Protein AF-A0A7G6X1S3-F1 (afdb_monomer_lite)

Secondary structure (DSSP, 8-state):
-----HHHHHHHHHHHHHHHHHHHHHHHHT---HHHHHHHHHHHHHHHHHHHHHHHHHHHHHHHHSSPPPHHIIIIIITT-HHHHHHHHHHHHHHTGGGSSSHHHHHHHHHHHHH-HHHHHHHHHHHHHHHTGGGHHHHHHTT---SSPPHHHHHHHHHHHHHHH-HHHHHHHTS-HHHHHHHHHHHHHHHHHHHHHHHHHHHHHHHHTTT-HHHHHHGGGG-PPPP-

pLDDT: mean 91.83, std 8.75, range [39.66, 98.5]

Organism: NCBI:txid1544730

Radius of gyration: 18.67 Å; chains: 1; bounding box: 53×31×64 Å

Structure (mmCIF, N/CA/C/O backbone):
data_AF-A0A7G6X1S3-F1
#
_entry.id   AF-A0A7G6X1S3-F1
#
loop_
_atom_site.group_PDB
_atom_site.id
_atom_site.type_symbol
_atom_site.label_atom_id
_atom_site.label_alt_id
_atom_site.label_comp_id
_atom_site.label_asym_id
_atom_site.label_entity_id
_atom_site.label_seq_id
_atom_site.pdbx_PDB_ins_code
_atom_site.Cartn_x
_atom_site.Cartn_y
_atom_site.Cartn_z
_atom_site.occupancy
_atom_site.B_iso_or_equiv
_atom_site.auth_seq_id
_atom_site.auth_comp_id
_atom_site.auth_asym_id
_atom_site.auth_atom_id
_atom_site.pdbx_PDB_model_num
ATOM 1 N N . MET A 1 1 ? -6.122 14.368 -33.601 1.00 44.94 1 MET A N 1
ATOM 2 C CA . MET A 1 1 ? -6.034 14.418 -32.125 1.00 44.94 1 MET A CA 1
ATOM 3 C C . MET A 1 1 ? -4.569 14.263 -31.759 1.00 44.94 1 MET A C 1
ATOM 5 O O . MET A 1 1 ? -3.968 13.292 -32.195 1.00 44.94 1 MET A O 1
ATOM 9 N N . ASN A 1 2 ? -3.973 15.237 -31.068 1.00 48.16 2 ASN A N 1
ATOM 10 C CA . ASN A 1 2 ? -2.594 15.116 -30.585 1.00 48.16 2 ASN A CA 1
ATOM 11 C C . ASN A 1 2 ? -2.541 13.973 -29.568 1.00 48.16 2 ASN A C 1
ATOM 13 O O . ASN A 1 2 ? -3.099 14.100 -28.480 1.00 48.16 2 ASN A O 1
ATOM 17 N N . ASN A 1 3 ? -1.907 12.856 -29.928 1.00 67.94 3 ASN A N 1
ATOM 18 C CA . ASN A 1 3 ? -1.650 11.775 -28.985 1.00 67.94 3 ASN A CA 1
ATOM 19 C C . ASN A 1 3 ? -0.638 12.291 -27.966 1.00 67.94 3 ASN A C 1
ATOM 21 O O . ASN A 1 3 ? 0.538 12.467 -28.286 1.00 67.94 3 ASN A O 1
ATOM 25 N N . ALA A 1 4 ? -1.111 12.587 -26.756 1.00 72.75 4 ALA A N 1
ATOM 26 C CA . ALA A 1 4 ? -0.237 12.958 -25.658 1.00 72.75 4 ALA A CA 1
ATOM 27 C C . ALA A 1 4 ? 0.833 11.862 -25.468 1.00 72.75 4 ALA A C 1
ATOM 29 O O . ALA A 1 4 ? 0.532 10.671 -25.613 1.00 72.75 4 ALA A O 1
ATOM 30 N N . PRO A 1 5 ? 2.090 12.229 -25.182 1.00 83.12 5 PRO A N 1
ATOM 31 C CA . PRO A 1 5 ? 3.155 11.248 -25.039 1.00 83.12 5 PRO A CA 1
ATOM 32 C C . PRO A 1 5 ? 2.898 10.354 -23.818 1.00 83.12 5 PRO A C 1
ATOM 34 O O . PRO A 1 5 ? 2.368 10.819 -22.808 1.00 83.12 5 PRO A O 1
ATOM 37 N N . LYS A 1 6 ? 3.298 9.075 -23.881 1.00 82.81 6 LYS A N 1
ATOM 38 C CA . LYS A 1 6 ? 3.045 8.078 -22.816 1.00 82.81 6 LYS A CA 1
ATOM 39 C C . LYS A 1 6 ? 3.479 8.549 -21.420 1.00 82.81 6 LYS A C 1
ATOM 41 O O . LYS A 1 6 ? 2.759 8.309 -20.455 1.00 82.81 6 LYS A O 1
ATOM 46 N N . TRP A 1 7 ? 4.590 9.284 -21.329 1.00 85.38 7 TRP A N 1
ATOM 47 C CA . TRP A 1 7 ? 5.089 9.829 -20.063 1.00 85.38 7 TRP A CA 1
ATOM 48 C C . TRP A 1 7 ? 4.086 10.764 -19.374 1.00 85.38 7 TRP A C 1
ATOM 50 O O . TRP A 1 7 ? 4.023 10.794 -18.151 1.00 85.38 7 TRP A O 1
ATOM 60 N N . SER A 1 8 ? 3.242 11.475 -20.131 1.00 87.81 8 SER A N 1
ATOM 61 C CA . SER A 1 8 ? 2.239 12.378 -19.552 1.00 87.81 8 SER A CA 1
ATOM 62 C C . SER A 1 8 ? 1.129 11.626 -18.811 1.00 87.81 8 SER A C 1
ATOM 64 O O . SER A 1 8 ? 0.617 12.118 -17.808 1.00 87.81 8 SER A O 1
ATOM 66 N N . PHE A 1 9 ? 0.788 10.414 -19.260 1.00 92.19 9 PHE A N 1
ATOM 67 C CA . PHE A 1 9 ? -0.141 9.535 -18.550 1.00 92.19 9 PHE A CA 1
ATOM 68 C C . PHE A 1 9 ? 0.516 8.926 -17.312 1.00 92.19 9 PHE A C 1
ATOM 70 O O . PHE A 1 9 ? -0.110 8.885 -16.261 1.00 92.19 9 PHE A O 1
ATOM 77 N N . GLN A 1 10 ? 1.786 8.521 -17.415 1.00 92.75 10 GLN A N 1
ATOM 78 C CA . GLN A 1 10 ? 2.550 7.985 -16.283 1.00 92.75 10 GLN A CA 1
ATOM 79 C C . GLN A 1 10 ? 2.650 9.004 -15.144 1.00 92.75 10 GLN A C 1
ATOM 81 O O . GLN A 1 10 ? 2.300 8.675 -14.019 1.00 92.75 10 GLN A O 1
ATOM 86 N N . VAL A 1 11 ? 3.028 10.252 -15.439 1.00 92.81 11 VAL A N 1
ATOM 87 C CA . VAL A 1 11 ? 3.100 11.325 -14.431 1.00 92.81 11 VAL A CA 1
ATOM 88 C C . VAL A 1 11 ? 1.742 11.548 -13.765 1.00 92.81 11 VAL A C 1
ATOM 90 O O . VAL A 1 11 ? 1.664 11.555 -12.543 1.00 92.81 11 VAL A O 1
ATOM 93 N N . ARG A 1 12 ? 0.652 11.643 -14.540 1.00 94.62 12 ARG A N 1
ATOM 94 C CA . ARG A 1 12 ? -0.702 11.810 -13.976 1.00 94.62 12 ARG A CA 1
ATOM 95 C C . ARG A 1 12 ? -1.102 10.663 -13.053 1.00 94.62 12 ARG A C 1
ATOM 97 O O . ARG A 1 12 ? -1.697 10.906 -12.008 1.00 94.62 12 ARG A O 1
ATOM 104 N N . GLU A 1 13 ? -0.785 9.431 -13.435 1.00 96.19 13 GLU A N 1
ATOM 105 C CA . GLU A 1 13 ? -1.069 8.253 -12.618 1.00 96.19 13 GLU A CA 1
ATOM 106 C C . GLU A 1 13 ? -0.220 8.221 -11.343 1.00 96.19 13 GLU A C 1
ATOM 108 O O . GLU A 1 13 ? -0.747 7.878 -10.286 1.00 96.19 13 GLU A O 1
ATOM 113 N N . ILE A 1 14 ? 1.048 8.644 -11.406 1.00 96.56 14 ILE A N 1
ATOM 114 C CA . ILE A 1 14 ? 1.906 8.789 -10.222 1.00 96.56 14 ILE A CA 1
ATOM 115 C C . ILE A 1 14 ? 1.331 9.849 -9.279 1.00 96.56 14 ILE A C 1
ATOM 117 O O . ILE A 1 14 ? 1.112 9.564 -8.102 1.00 96.56 14 ILE A O 1
ATOM 121 N N . SER A 1 15 ? 1.012 11.044 -9.786 1.00 95.06 15 SER A N 1
ATOM 122 C CA . SER A 1 15 ? 0.430 12.114 -8.970 1.00 95.06 15 SER A CA 1
ATOM 123 C C . SER A 1 15 ? -0.904 11.689 -8.347 1.00 95.06 15 SER A C 1
ATOM 125 O O . SER A 1 15 ? -1.162 11.992 -7.184 1.00 95.06 15 SER A O 1
ATOM 127 N N . ALA A 1 16 ? -1.741 10.949 -9.083 1.00 96.62 16 ALA A N 1
ATOM 128 C CA . ALA A 1 16 ? -2.990 10.405 -8.557 1.00 96.62 16 ALA A CA 1
ATOM 129 C C . ALA A 1 16 ? -2.742 9.370 -7.450 1.00 96.62 16 ALA A C 1
ATOM 131 O O . ALA A 1 16 ? -3.373 9.451 -6.397 1.00 96.62 16 ALA A O 1
ATOM 132 N N . ALA A 1 17 ? -1.813 8.428 -7.657 1.00 97.50 17 ALA A N 1
ATOM 133 C CA . ALA A 1 17 ? -1.437 7.443 -6.645 1.00 97.50 17 ALA A CA 1
ATOM 134 C C . ALA A 1 17 ? -0.965 8.132 -5.360 1.00 97.50 17 ALA A C 1
ATOM 136 O O . ALA A 1 17 ? -1.447 7.816 -4.272 1.00 97.50 17 ALA A O 1
ATOM 137 N N . MET A 1 18 ? -0.088 9.129 -5.489 1.00 95.94 18 MET A N 1
ATOM 138 C CA . MET A 1 18 ? 0.443 9.833 -4.330 1.00 95.94 18 MET A CA 1
ATOM 139 C C . MET A 1 18 ? -0.578 10.718 -3.637 1.00 95.94 18 MET A C 1
ATOM 141 O O . MET A 1 18 ? -0.624 10.738 -2.411 1.00 95.94 18 MET A O 1
ATOM 145 N N . SER A 1 19 ? -1.436 11.408 -4.388 1.00 95.81 19 SER A N 1
ATOM 146 C CA . SER A 1 19 ? -2.525 12.194 -3.808 1.00 95.81 19 SER A CA 1
ATOM 147 C C . SER A 1 19 ? -3.455 11.317 -2.965 1.00 95.81 19 SER A C 1
ATOM 149 O O . SER A 1 19 ? -3.776 11.684 -1.836 1.00 95.81 19 SER A O 1
ATOM 151 N N . LEU A 1 20 ? -3.814 10.132 -3.466 1.00 97.38 20 LEU A N 1
ATOM 152 C CA . LEU A 1 20 ? -4.650 9.169 -2.750 1.00 97.38 20 LEU A CA 1
ATOM 153 C C . LEU A 1 20 ? -3.963 8.615 -1.496 1.00 97.38 20 LEU A C 1
ATOM 155 O O . LEU A 1 20 ? -4.577 8.572 -0.434 1.00 97.38 20 LEU A O 1
ATOM 159 N N . LEU A 1 21 ? -2.685 8.236 -1.591 1.00 96.06 21 LEU A N 1
ATOM 160 C CA . LEU A 1 21 ? -1.916 7.725 -0.450 1.00 96.06 21 LEU A CA 1
ATOM 161 C C . LEU A 1 21 ? -1.654 8.798 0.616 1.00 96.06 21 LEU A C 1
ATOM 163 O O . LEU A 1 21 ? -1.634 8.491 1.805 1.00 96.06 21 LEU A O 1
ATOM 167 N N . ASN A 1 22 ? -1.462 10.054 0.214 1.00 94.12 22 ASN A N 1
ATOM 168 C CA . ASN A 1 22 ? -1.334 11.168 1.151 1.00 94.12 22 ASN A CA 1
ATOM 169 C C . ASN A 1 22 ? -2.669 11.455 1.840 1.00 94.12 22 ASN A C 1
ATOM 171 O O . ASN A 1 22 ? -2.692 11.684 3.043 1.00 94.12 22 ASN A O 1
ATOM 175 N N . HIS A 1 23 ? -3.783 11.370 1.110 1.00 94.19 23 HIS A N 1
ATOM 176 C CA . HIS A 1 23 ? -5.102 11.502 1.718 1.00 94.19 23 HIS A CA 1
ATOM 177 C C . HIS A 1 23 ? -5.410 10.345 2.677 1.00 94.19 23 HIS A C 1
ATOM 179 O O . HIS A 1 23 ? -5.964 10.582 3.744 1.00 94.19 23 HIS A O 1
ATOM 185 N N . ALA A 1 24 ? -4.993 9.116 2.352 1.00 94.25 24 ALA A N 1
ATOM 186 C CA . ALA A 1 24 ? -5.082 7.982 3.273 1.00 94.25 24 ALA A CA 1
ATOM 187 C C . ALA A 1 24 ? -4.337 8.262 4.589 1.00 94.25 24 ALA A C 1
ATOM 189 O O . ALA A 1 24 ? -4.870 7.995 5.660 1.00 94.25 24 ALA A O 1
ATOM 190 N N . ASP A 1 25 ? -3.136 8.849 4.516 1.00 92.19 25 ASP A N 1
ATOM 191 C CA . ASP A 1 25 ? -2.349 9.242 5.693 1.00 92.19 25 ASP A CA 1
ATOM 192 C C . ASP A 1 25 ? -3.054 10.321 6.535 1.00 92.19 25 ASP A C 1
ATOM 194 O O . ASP A 1 25 ? -3.031 10.239 7.761 1.00 92.19 25 ASP A O 1
ATOM 198 N N . THR A 1 26 ? -3.727 11.287 5.896 1.00 90.88 26 THR A N 1
ATOM 199 C CA . THR A 1 26 ? -4.567 12.282 6.586 1.00 90.88 26 THR A CA 1
ATOM 200 C C . THR A 1 26 ? -5.759 11.627 7.280 1.00 90.88 26 THR A C 1
ATOM 202 O O . THR A 1 26 ? -5.940 11.822 8.475 1.00 90.88 26 THR A O 1
ATOM 205 N N . VAL A 1 27 ? -6.531 10.796 6.569 1.00 91.56 27 VAL A N 1
ATOM 206 C CA . VAL A 1 27 ? -7.699 10.106 7.145 1.00 91.56 27 VAL A CA 1
ATOM 207 C C . VAL A 1 27 ? -7.291 9.194 8.302 1.00 91.56 27 VAL A C 1
ATOM 209 O O . VAL A 1 27 ? -8.022 9.096 9.281 1.00 91.56 27 VAL A O 1
ATOM 212 N N . LEU A 1 28 ? -6.128 8.542 8.207 1.00 88.75 28 LEU A N 1
ATOM 213 C CA . LEU A 1 28 ? -5.594 7.702 9.276 1.00 88.75 28 LEU A CA 1
ATOM 214 C C . LEU A 1 28 ? -5.092 8.525 10.476 1.00 88.75 28 LEU A C 1
ATOM 216 O O . LEU A 1 28 ? -5.197 8.069 11.609 1.00 88.75 28 LEU A O 1
ATOM 220 N N . GLY A 1 29 ? -4.569 9.733 10.243 1.00 85.06 29 GLY A N 1
ATOM 221 C CA . GLY A 1 29 ? -4.188 10.672 11.304 1.00 85.06 29 GLY A CA 1
ATOM 222 C C . GLY A 1 29 ? -5.386 11.251 12.061 1.00 85.06 29 GLY A C 1
ATOM 223 O O . GLY A 1 29 ? -5.308 11.420 13.273 1.00 85.06 29 GLY A O 1
ATOM 224 N N . ASP A 1 30 ? -6.499 11.476 11.361 1.00 83.75 30 ASP A N 1
ATOM 225 C CA . ASP A 1 30 ? -7.758 11.987 11.922 1.00 83.75 30 ASP A CA 1
ATOM 226 C C . ASP A 1 30 ? -8.748 10.850 12.262 1.00 83.75 30 ASP A C 1
ATOM 228 O O . ASP A 1 30 ? -9.962 11.057 12.375 1.00 83.75 30 ASP A O 1
ATOM 232 N N . PHE A 1 31 ? -8.259 9.609 12.366 1.00 79.25 31 PHE A N 1
ATOM 233 C CA . PHE A 1 31 ? -9.111 8.430 12.480 1.00 79.25 31 PHE A CA 1
ATOM 234 C C . PHE A 1 31 ? -9.740 8.337 13.873 1.00 79.25 31 PHE A C 1
ATOM 236 O O . PHE A 1 31 ? -9.144 7.850 14.827 1.00 79.25 31 PHE A O 1
ATOM 243 N N . GLU A 1 32 ? -10.975 8.817 13.996 1.00 71.94 32 GLU A N 1
ATOM 244 C CA . GLU A 1 32 ? -11.668 8.863 15.286 1.00 71.94 32 GLU A CA 1
ATOM 245 C C . GLU A 1 32 ? -12.507 7.600 15.545 1.00 71.94 32 GLU A C 1
ATOM 247 O O . GLU A 1 32 ? -12.432 6.988 16.613 1.00 71.94 32 GLU A O 1
ATOM 252 N N . PHE A 1 33 ? -13.297 7.179 14.552 1.00 73.94 33 PHE A N 1
ATOM 253 C CA . PHE A 1 33 ? -14.194 6.029 14.654 1.00 73.94 33 PHE A CA 1
ATOM 254 C C . PHE A 1 33 ? -14.236 5.246 13.343 1.00 73.94 33 PHE A C 1
ATOM 256 O O . PHE A 1 33 ? -14.589 5.795 12.296 1.00 73.94 33 PHE A O 1
ATOM 263 N N . ALA A 1 34 ? -13.981 3.936 13.413 1.00 75.44 34 ALA A N 1
ATOM 264 C CA . ALA A 1 34 ? -14.002 3.054 12.244 1.00 75.44 34 ALA A CA 1
ATOM 265 C C . ALA A 1 34 ? -15.329 3.126 11.470 1.00 75.44 34 ALA A C 1
ATOM 267 O O . ALA A 1 34 ? -15.320 3.211 10.246 1.00 75.44 34 ALA A O 1
ATOM 268 N N . ALA A 1 35 ? -16.459 3.216 12.179 1.00 74.56 35 ALA A N 1
ATOM 269 C CA . ALA A 1 35 ? -17.789 3.327 11.578 1.00 74.56 35 ALA A CA 1
ATOM 270 C C . ALA A 1 35 ? -17.963 4.533 10.631 1.00 74.56 35 ALA A C 1
ATOM 272 O O . ALA A 1 35 ? -18.856 4.519 9.789 1.00 74.56 35 ALA A O 1
ATOM 273 N N . ARG A 1 36 ? -17.144 5.584 10.770 1.00 79.12 36 ARG A N 1
ATOM 274 C CA . ARG A 1 36 ? -17.198 6.787 9.922 1.00 79.12 36 ARG A CA 1
ATOM 275 C C . ARG A 1 36 ? -16.016 6.882 8.965 1.00 79.12 36 ARG A C 1
ATOM 277 O O . ARG A 1 36 ? -16.189 7.315 7.830 1.00 79.12 36 ARG A O 1
ATOM 284 N N . SER A 1 37 ? -14.830 6.492 9.424 1.00 85.94 37 SER A N 1
ATOM 285 C CA . SER A 1 37 ? -13.577 6.792 8.728 1.00 85.94 37 SER A CA 1
ATOM 286 C C . SER A 1 37 ? -13.003 5.610 7.949 1.00 85.94 37 SER A C 1
ATOM 288 O O . SER A 1 37 ? -12.157 5.825 7.081 1.00 85.94 37 SER A O 1
ATOM 290 N N . LEU A 1 38 ? -13.460 4.374 8.199 1.00 90.69 38 LEU A N 1
ATOM 291 C CA . LEU A 1 38 ? -12.880 3.193 7.556 1.00 90.69 38 LEU A CA 1
ATOM 292 C C . LEU A 1 38 ? -13.195 3.123 6.058 1.00 90.69 38 LEU A C 1
ATOM 294 O O . LEU A 1 38 ? -12.288 2.905 5.263 1.00 90.69 38 LEU A O 1
ATOM 298 N N . GLU A 1 39 ? -14.443 3.360 5.653 1.00 91.75 39 GLU A N 1
ATOM 299 C CA . GLU A 1 39 ? -14.836 3.291 4.238 1.00 91.75 39 GLU A CA 1
ATOM 300 C C . GLU A 1 39 ? -14.080 4.324 3.369 1.00 91.75 39 GLU A C 1
ATOM 302 O O . GLU A 1 39 ? -13.478 3.937 2.356 1.00 91.75 39 GLU A O 1
ATOM 307 N N . PRO A 1 40 ? -13.997 5.621 3.753 1.00 92.56 40 PRO A N 1
ATOM 308 C CA . PRO A 1 40 ? -13.158 6.579 3.037 1.00 92.56 40 PRO A CA 1
ATOM 309 C C . PRO A 1 40 ? -11.681 6.177 3.020 1.00 92.56 40 PRO A C 1
ATOM 311 O O . PRO A 1 40 ? -11.065 6.230 1.954 1.00 92.56 40 PRO A O 1
ATOM 314 N N . LEU A 1 41 ? -11.129 5.732 4.160 1.00 94.62 41 LEU A N 1
ATOM 315 C CA . LEU A 1 41 ? -9.734 5.298 4.271 1.00 94.62 41 LEU A CA 1
ATOM 316 C C . LEU A 1 41 ? -9.422 4.167 3.287 1.00 94.62 41 LEU A C 1
ATOM 318 O O . LEU A 1 41 ? -8.506 4.293 2.474 1.00 94.62 41 LEU A O 1
ATOM 322 N N . LEU A 1 42 ? -10.193 3.078 3.332 1.00 95.31 42 LEU A N 1
ATOM 323 C CA . LEU A 1 42 ? -9.983 1.911 2.476 1.00 95.31 42 LEU A CA 1
ATOM 324 C C . LEU A 1 42 ? -10.182 2.256 0.998 1.00 95.31 42 LEU A C 1
ATOM 326 O O . LEU A 1 42 ? -9.453 1.742 0.147 1.00 95.31 42 LEU A O 1
ATOM 330 N N . THR A 1 43 ? -11.094 3.179 0.681 1.00 95.50 43 THR A N 1
ATOM 331 C CA . THR A 1 43 ? -11.280 3.685 -0.686 1.00 95.50 43 THR A CA 1
ATOM 332 C C . THR A 1 43 ? -10.017 4.322 -1.230 1.00 95.50 43 THR A C 1
ATOM 334 O O . THR A 1 43 ? -9.500 3.883 -2.260 1.00 95.50 43 THR A O 1
ATOM 337 N N . VAL A 1 44 ? -9.508 5.353 -0.558 1.00 96.56 44 VAL A N 1
ATOM 338 C CA . VAL A 1 44 ? -8.359 6.090 -1.086 1.00 96.56 44 VAL A CA 1
ATOM 339 C C . VAL A 1 44 ? -7.082 5.263 -1.002 1.00 96.56 44 VAL A C 1
ATOM 341 O O . VAL A 1 44 ? -6.290 5.264 -1.944 1.00 96.56 44 VAL A O 1
ATOM 344 N N . TRP A 1 45 ? -6.912 4.478 0.063 1.00 97.12 45 TRP A N 1
ATOM 345 C CA . TRP A 1 45 ? -5.717 3.667 0.244 1.00 97.12 45 TRP A CA 1
ATOM 346 C C . TRP A 1 45 ? -5.649 2.523 -0.768 1.00 97.12 45 TRP A C 1
ATOM 348 O O . TRP A 1 45 ? -4.618 2.361 -1.418 1.00 97.12 45 TRP A O 1
ATOM 358 N N . SER A 1 46 ? -6.738 1.776 -0.984 1.00 97.44 46 SER A N 1
ATOM 359 C CA . SER A 1 46 ? -6.724 0.656 -1.937 1.00 97.44 46 SER A CA 1
ATOM 360 C C . SER A 1 46 ? -6.422 1.126 -3.361 1.00 97.44 46 SER A C 1
ATOM 362 O O . SER A 1 46 ? -5.561 0.555 -4.027 1.00 97.44 46 SER A O 1
ATOM 364 N N . ILE A 1 47 ? -7.051 2.217 -3.812 1.00 97.12 47 ILE A N 1
ATOM 365 C CA . ILE A 1 47 ? -6.830 2.763 -5.159 1.00 97.12 47 ILE A CA 1
ATOM 366 C C . ILE A 1 47 ? -5.411 3.333 -5.287 1.00 97.12 47 ILE A C 1
ATOM 368 O O . ILE A 1 47 ? -4.746 3.103 -6.299 1.00 97.12 47 ILE A O 1
ATOM 372 N N . GLY A 1 48 ? -4.934 4.066 -4.276 1.00 97.81 48 GLY A N 1
ATOM 373 C CA . GLY A 1 48 ? -3.582 4.624 -4.264 1.00 97.81 48 GLY A CA 1
ATOM 374 C C . GLY A 1 48 ? -2.506 3.537 -4.298 1.00 97.81 48 GLY A C 1
ATOM 375 O O . GLY A 1 48 ? -1.579 3.610 -5.106 1.00 97.81 48 GLY A O 1
ATOM 376 N N . ALA A 1 49 ? -2.670 2.494 -3.479 1.00 98.12 49 ALA A N 1
ATOM 377 C CA . ALA A 1 49 ? -1.759 1.358 -3.432 1.00 98.12 49 ALA A CA 1
ATOM 378 C C . ALA A 1 49 ? -1.763 0.577 -4.749 1.00 98.12 49 ALA A C 1
ATOM 380 O O . ALA A 1 49 ? -0.702 0.352 -5.325 1.00 98.12 49 ALA A O 1
ATOM 381 N N . GLU A 1 50 ? -2.940 0.240 -5.283 1.00 97.94 50 GLU A N 1
ATOM 382 C CA . GLU A 1 50 ? -3.056 -0.467 -6.561 1.00 97.94 50 GLU A CA 1
ATOM 383 C C . GLU A 1 50 ? -2.353 0.297 -7.695 1.00 97.94 50 GLU A C 1
ATOM 385 O O . GLU A 1 50 ? -1.587 -0.297 -8.457 1.00 97.94 50 GLU A O 1
ATOM 390 N N . LYS A 1 51 ? -2.553 1.621 -7.789 1.00 97.75 51 LYS A N 1
ATOM 391 C CA . LYS A 1 51 ? -1.883 2.457 -8.797 1.00 97.75 51 LYS A CA 1
ATOM 392 C C . LYS A 1 51 ? -0.364 2.445 -8.634 1.00 97.75 51 LYS A C 1
ATOM 394 O O . LYS A 1 51 ? 0.333 2.194 -9.616 1.00 97.75 51 LYS A O 1
ATOM 399 N N . LEU A 1 52 ? 0.154 2.674 -7.423 1.00 98.06 52 LEU A N 1
ATOM 400 C CA . LEU A 1 52 ? 1.600 2.680 -7.157 1.00 98.06 52 LEU A CA 1
ATOM 401 C C . LEU A 1 52 ? 2.249 1.340 -7.529 1.00 98.06 52 LEU A C 1
ATOM 403 O O . LEU A 1 52 ? 3.287 1.302 -8.196 1.00 98.06 52 LEU A O 1
ATOM 407 N N . LEU A 1 53 ? 1.616 0.238 -7.135 1.00 98.31 53 LEU A N 1
ATOM 408 C CA . LEU A 1 53 ? 2.090 -1.111 -7.415 1.00 98.31 53 LEU A CA 1
ATOM 409 C C . LEU A 1 53 ? 2.075 -1.422 -8.918 1.00 98.31 53 LEU A C 1
ATOM 411 O O . LEU A 1 53 ? 3.067 -1.907 -9.463 1.00 98.31 53 LEU A O 1
ATOM 415 N N . LYS A 1 54 ? 0.990 -1.073 -9.621 1.00 97.75 54 LYS A N 1
ATOM 416 C CA . LYS A 1 54 ? 0.881 -1.243 -11.078 1.00 97.75 54 LYS A CA 1
ATOM 417 C C . LYS A 1 54 ? 1.898 -0.407 -11.842 1.00 97.75 54 LYS A C 1
ATOM 419 O O . LYS A 1 54 ? 2.470 -0.894 -12.814 1.00 97.75 54 LYS A O 1
ATOM 424 N N . LEU A 1 55 ? 2.140 0.828 -11.408 1.00 97.62 55 LEU A N 1
ATOM 425 C CA . LEU A 1 55 ? 3.175 1.685 -11.986 1.00 97.62 55 LEU A CA 1
ATOM 426 C C . LEU A 1 55 ? 4.560 1.070 -11.790 1.00 97.62 55 LEU A C 1
ATOM 428 O O . LEU A 1 55 ? 5.316 0.964 -12.750 1.00 97.62 55 LEU A O 1
ATOM 432 N N . THR A 1 56 ? 4.859 0.602 -10.577 1.00 98.00 56 THR A N 1
ATOM 433 C CA . THR A 1 56 ? 6.129 -0.056 -10.238 1.00 98.00 56 THR A CA 1
ATOM 434 C C . THR A 1 56 ? 6.379 -1.275 -11.127 1.00 98.00 56 THR A C 1
ATOM 436 O O . THR A 1 56 ? 7.398 -1.342 -11.819 1.00 98.00 56 THR A O 1
ATOM 439 N N . ALA A 1 57 ? 5.426 -2.210 -11.171 1.00 97.38 57 ALA A N 1
ATOM 440 C CA . ALA A 1 57 ? 5.521 -3.397 -12.015 1.00 97.38 57 ALA A CA 1
ATOM 441 C C . ALA A 1 57 ? 5.589 -3.033 -13.509 1.00 97.38 57 ALA A C 1
ATOM 443 O O . ALA A 1 57 ? 6.377 -3.618 -14.250 1.00 97.38 57 ALA A O 1
ATOM 444 N N . GLY A 1 58 ? 4.822 -2.029 -13.945 1.00 96.69 58 GLY A N 1
ATOM 445 C CA . GLY A 1 58 ? 4.803 -1.554 -15.328 1.00 96.69 58 GLY A CA 1
ATOM 446 C C . GLY A 1 58 ? 6.122 -0.929 -15.783 1.00 96.69 58 GLY A C 1
ATOM 447 O O . GLY A 1 58 ? 6.559 -1.188 -16.907 1.00 96.69 58 GLY A O 1
ATOM 448 N N . PHE A 1 59 ? 6.801 -0.165 -14.924 1.00 97.50 59 PHE A N 1
ATOM 449 C CA . PHE A 1 59 ? 8.134 0.363 -15.226 1.00 97.50 59 PHE A CA 1
ATOM 450 C C . PHE A 1 59 ? 9.175 -0.750 -15.339 1.00 97.50 59 PHE A C 1
ATOM 452 O O . PHE A 1 59 ? 9.913 -0.786 -16.322 1.00 97.50 59 PHE A O 1
ATOM 459 N N . ILE A 1 60 ? 9.175 -1.707 -14.408 1.00 97.38 60 ILE A N 1
ATOM 460 C CA . ILE A 1 60 ? 10.074 -2.871 -14.463 1.00 97.38 60 ILE A CA 1
ATOM 461 C C . ILE A 1 60 ? 9.815 -3.709 -15.721 1.00 97.38 60 ILE A C 1
ATOM 463 O O . ILE A 1 60 ? 10.752 -4.138 -16.402 1.00 97.38 60 ILE A O 1
ATOM 467 N N . HIS A 1 61 ? 8.543 -3.920 -16.062 1.00 96.25 61 HIS A N 1
ATOM 468 C CA . HIS A 1 61 ? 8.159 -4.627 -17.275 1.00 96.25 61 HIS A CA 1
ATOM 469 C C . HIS A 1 61 ? 8.634 -3.879 -18.525 1.00 96.25 61 HIS A C 1
ATOM 471 O O . HIS A 1 61 ? 9.204 -4.511 -19.410 1.00 96.25 61 HIS A O 1
ATOM 477 N N . THR A 1 62 ? 8.472 -2.553 -18.573 1.00 95.50 62 THR A N 1
ATOM 478 C CA . THR A 1 62 ? 8.920 -1.720 -19.702 1.00 95.50 62 THR A CA 1
ATOM 479 C C . THR A 1 62 ? 10.429 -1.757 -19.872 1.00 95.50 62 THR A C 1
ATOM 481 O O . THR A 1 62 ? 10.902 -1.857 -20.997 1.00 95.50 62 THR A O 1
ATOM 484 N N . GLU A 1 63 ? 11.189 -1.746 -18.781 1.00 94.50 63 GLU A N 1
ATOM 485 C CA . GLU A 1 63 ? 12.645 -1.886 -18.846 1.00 94.50 63 GLU A CA 1
ATOM 486 C C . GLU A 1 63 ? 13.053 -3.224 -19.482 1.00 94.50 63 GLU A C 1
ATOM 488 O O . GLU A 1 63 ? 13.968 -3.291 -20.300 1.00 94.50 63 GLU A O 1
ATOM 493 N N . THR A 1 64 ? 12.325 -4.289 -19.148 1.00 93.31 64 THR A N 1
ATOM 494 C CA . THR A 1 64 ? 12.640 -5.653 -19.591 1.00 93.31 64 THR A CA 1
ATOM 495 C C . THR A 1 64 ? 12.152 -5.938 -21.019 1.00 93.31 64 THR A C 1
ATOM 497 O O . THR A 1 64 ? 12.845 -6.601 -21.785 1.00 93.31 64 THR A O 1
ATOM 500 N N . HIS A 1 65 ? 10.982 -5.421 -21.403 1.00 94.06 65 HIS A N 1
ATOM 501 C CA . HIS A 1 65 ? 10.287 -5.770 -22.653 1.00 94.06 65 HIS A CA 1
ATOM 502 C C . HIS A 1 65 ? 10.156 -4.597 -23.635 1.00 94.06 65 HIS A C 1
ATOM 504 O O . HIS A 1 65 ? 9.515 -4.735 -24.678 1.00 94.06 65 HIS A O 1
ATOM 510 N N . GLN A 1 66 ? 10.708 -3.426 -23.298 1.00 92.75 66 GLN A N 1
ATOM 511 C CA . GLN A 1 66 ? 10.667 -2.186 -24.093 1.00 92.75 66 GLN A CA 1
ATOM 512 C C . GLN A 1 66 ? 9.248 -1.703 -24.448 1.00 92.75 66 GLN A C 1
ATOM 514 O O . GLN A 1 66 ? 9.045 -0.833 -25.298 1.00 92.75 66 GLN A O 1
ATOM 519 N N . THR A 1 67 ? 8.235 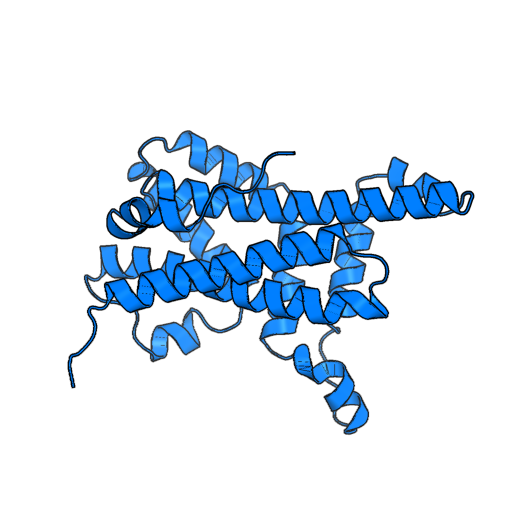-2.255 -23.785 1.00 93.31 67 THR A N 1
ATOM 520 C CA . THR A 1 67 ? 6.819 -1.987 -24.019 1.00 93.31 67 THR A CA 1
ATOM 521 C C . THR A 1 67 ? 6.091 -1.923 -22.685 1.00 93.31 67 THR A C 1
ATOM 523 O O . THR A 1 67 ? 6.518 -2.521 -21.708 1.00 93.31 67 THR A O 1
ATOM 526 N N . TRP A 1 68 ? 5.009 -1.150 -22.622 1.00 94.56 68 TRP A N 1
ATOM 527 C CA . TRP A 1 68 ? 4.161 -1.120 -21.429 1.00 94.56 68 TRP A CA 1
ATOM 528 C C . TRP A 1 68 ? 3.304 -2.395 -21.385 1.00 94.56 68 TRP A C 1
ATOM 530 O O . TRP A 1 68 ? 2.875 -2.813 -22.467 1.00 94.56 68 TRP A O 1
ATOM 540 N N . PRO A 1 69 ? 2.987 -2.956 -20.197 1.00 93.75 69 PRO A N 1
ATOM 541 C CA . PRO A 1 69 ? 2.119 -4.123 -20.097 1.00 93.75 69 PRO A CA 1
ATOM 542 C C . PRO A 1 69 ? 0.819 -3.952 -20.884 1.00 93.75 69 PRO A C 1
ATOM 544 O O . PRO A 1 69 ? 0.176 -2.894 -20.864 1.00 93.75 69 PRO A O 1
ATOM 547 N N . SER A 1 70 ? 0.412 -5.008 -21.576 1.00 93.06 70 SER A N 1
ATOM 548 C CA . SER A 1 70 ? -0.849 -5.043 -22.304 1.00 93.06 70 SER A CA 1
ATOM 549 C C . SER A 1 70 ? -2.043 -4.910 -21.355 1.00 93.06 70 SER A C 1
ATOM 551 O O . SER A 1 70 ? -1.964 -5.162 -20.152 1.00 93.06 70 SER A O 1
ATOM 553 N N . LYS A 1 71 ? -3.215 -4.569 -21.906 1.00 90.62 71 LYS A N 1
ATOM 554 C CA . LYS A 1 71 ? -4.462 -4.550 -21.125 1.00 90.62 71 LYS A CA 1
ATOM 555 C C . LYS A 1 71 ? -4.734 -5.903 -20.453 1.00 90.62 71 LYS A C 1
ATOM 557 O O . LYS A 1 71 ? -5.213 -5.921 -19.327 1.00 90.62 71 LYS A O 1
ATOM 562 N N . SER A 1 72 ? -4.430 -7.008 -21.138 1.00 91.50 72 SER A N 1
ATOM 563 C CA . SER A 1 72 ? -4.607 -8.356 -20.592 1.00 91.50 72 SER A CA 1
ATOM 564 C C . SER A 1 72 ? -3.730 -8.570 -19.360 1.00 91.50 72 SER A C 1
ATOM 566 O O . SER A 1 72 ? -4.246 -8.963 -18.322 1.00 91.50 72 SER A O 1
ATOM 568 N N . GLU A 1 73 ? -2.442 -8.229 -19.432 1.00 89.94 73 GLU A N 1
ATOM 569 C CA . GLU A 1 73 ? -1.519 -8.342 -18.290 1.00 89.94 73 GLU A CA 1
ATOM 570 C C . GLU A 1 73 ? -1.947 -7.426 -17.132 1.00 89.94 73 GLU A C 1
ATOM 572 O O . GLU A 1 73 ? -2.001 -7.844 -15.977 1.00 89.94 73 GLU A O 1
ATOM 577 N N . MET A 1 74 ? -2.356 -6.189 -17.433 1.00 88.94 74 MET A N 1
ATOM 578 C CA . MET A 1 74 ? -2.825 -5.237 -16.417 1.00 88.94 74 MET A CA 1
ATOM 579 C C . MET A 1 74 ? -4.083 -5.713 -15.673 1.00 88.94 74 MET A C 1
ATOM 581 O O . MET A 1 74 ? -4.252 -5.397 -14.494 1.00 88.94 74 MET A O 1
ATOM 585 N N . VAL A 1 75 ? -4.976 -6.440 -16.350 1.00 86.06 75 VAL A N 1
ATOM 586 C CA . VAL A 1 75 ? -6.236 -6.936 -15.771 1.00 86.06 75 VAL A CA 1
ATOM 587 C C . VAL A 1 75 ? -6.054 -8.295 -15.100 1.00 86.06 75 VAL A C 1
ATOM 589 O O . VAL A 1 75 ? -6.512 -8.478 -13.978 1.00 86.06 75 VAL A O 1
ATOM 592 N N . ASN A 1 76 ? -5.381 -9.237 -15.756 1.00 84.50 76 ASN A N 1
ATOM 593 C CA . ASN A 1 76 ? -5.319 -10.627 -15.308 1.00 84.50 76 ASN A CA 1
ATOM 594 C C . ASN A 1 76 ? -4.145 -10.869 -14.351 1.00 84.50 76 ASN A C 1
ATOM 596 O O . ASN A 1 76 ? -4.309 -11.480 -13.289 1.00 84.50 76 ASN A O 1
ATOM 600 N N . ASP A 1 77 ? -2.971 -10.332 -14.687 1.00 81.81 77 ASP A N 1
ATOM 601 C CA . ASP A 1 77 ? -1.752 -10.597 -13.925 1.00 81.81 77 ASP A CA 1
ATOM 602 C C . ASP A 1 77 ? -1.597 -9.601 -12.781 1.00 81.81 77 ASP A C 1
ATOM 604 O O . ASP A 1 77 ? -1.253 -9.992 -11.662 1.00 81.81 77 ASP A O 1
ATOM 608 N N . TYR A 1 78 ? -1.878 -8.319 -13.031 1.00 86.62 78 TYR A N 1
ATOM 609 C CA . TYR A 1 78 ? -1.750 -7.286 -12.000 1.00 86.62 78 TYR A CA 1
ATOM 610 C C . TYR A 1 78 ? -3.050 -7.143 -11.203 1.00 86.62 78 TYR A C 1
ATOM 612 O O . TYR A 1 78 ? -3.012 -7.155 -9.977 1.00 86.62 78 TYR A O 1
ATOM 620 N N . GLY A 1 79 ? -4.200 -7.101 -11.886 1.00 87.81 79 GLY A N 1
ATOM 621 C CA . GLY A 1 79 ? -5.531 -7.226 -11.280 1.00 87.81 79 GLY A CA 1
ATOM 622 C C . GLY A 1 79 ? -5.817 -6.248 -10.137 1.00 87.81 79 GLY A C 1
ATOM 623 O O . GLY A 1 79 ? -5.240 -5.166 -10.075 1.00 87.81 79 GLY A O 1
ATOM 624 N N . HIS A 1 80 ? -6.743 -6.628 -9.257 1.00 91.19 80 HIS A N 1
ATOM 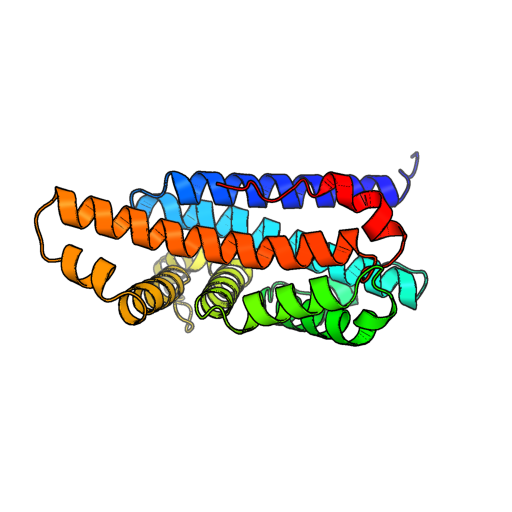625 C CA . HIS A 1 80 ? -7.114 -5.878 -8.043 1.00 91.19 80 HIS A CA 1
ATOM 626 C C . HIS A 1 80 ? -6.601 -6.560 -6.763 1.00 91.19 80 HIS A C 1
ATOM 628 O O . HIS A 1 80 ? -7.017 -6.238 -5.654 1.00 91.19 80 HIS A O 1
ATOM 634 N N . ASP A 1 81 ? -5.721 -7.552 -6.918 1.00 94.94 81 ASP A N 1
ATOM 635 C CA . ASP A 1 81 ? -5.120 -8.285 -5.809 1.00 94.94 81 ASP A CA 1
ATOM 636 C C . ASP A 1 81 ? -3.877 -7.548 -5.308 1.00 94.94 81 ASP A C 1
ATOM 638 O O . ASP A 1 81 ? -2.760 -7.800 -5.760 1.00 94.94 81 ASP A O 1
ATOM 642 N N . ILE A 1 82 ? -4.098 -6.577 -4.422 1.00 97.19 82 ILE A N 1
ATOM 643 C CA . ILE A 1 82 ? -3.058 -5.673 -3.921 1.00 97.19 82 ILE A CA 1
ATOM 644 C C . ILE A 1 82 ? -1.963 -6.452 -3.188 1.00 97.19 82 ILE A C 1
ATOM 646 O O . ILE A 1 82 ? -0.789 -6.189 -3.418 1.00 97.19 82 ILE A O 1
ATOM 650 N N . ALA A 1 83 ? -2.320 -7.444 -2.371 1.00 96.88 83 ALA A N 1
ATOM 651 C CA . ALA A 1 83 ? -1.367 -8.263 -1.631 1.00 96.88 83 ALA A CA 1
ATOM 652 C C . ALA A 1 83 ? -0.494 -9.100 -2.570 1.00 96.88 83 ALA A C 1
ATOM 654 O O . ALA A 1 83 ? 0.729 -9.106 -2.432 1.00 96.88 83 ALA A O 1
ATOM 655 N N . ARG A 1 84 ? -1.098 -9.753 -3.572 1.00 96.44 84 ARG A N 1
ATOM 656 C CA . ARG A 1 84 ? -0.345 -10.495 -4.593 1.00 96.44 84 ARG A CA 1
ATOM 657 C C . ARG A 1 84 ? 0.551 -9.576 -5.419 1.00 96.44 84 ARG A C 1
ATOM 659 O O . ARG A 1 84 ? 1.666 -9.953 -5.772 1.00 96.44 84 ARG A O 1
ATOM 666 N N . LEU A 1 85 ? 0.065 -8.387 -5.768 1.00 96.81 85 LEU A N 1
ATOM 667 C CA . LEU A 1 85 ? 0.826 -7.437 -6.571 1.00 96.81 85 LEU A CA 1
ATOM 668 C C . LEU A 1 85 ? 1.991 -6.821 -5.780 1.00 96.81 85 LEU A C 1
ATOM 670 O O . LEU A 1 85 ? 3.066 -6.625 -6.341 1.00 96.81 85 LEU A O 1
ATOM 674 N N . ASP A 1 86 ? 1.801 -6.568 -4.487 1.00 98.38 86 ASP A N 1
ATOM 675 C CA . ASP A 1 86 ? 2.857 -6.154 -3.565 1.00 98.38 86 ASP A CA 1
ATOM 676 C C . ASP A 1 86 ? 3.945 -7.229 -3.426 1.00 98.38 86 ASP A C 1
ATOM 678 O O . ASP A 1 86 ? 5.127 -6.929 -3.596 1.00 98.38 86 ASP A O 1
ATOM 682 N N . ASP A 1 87 ? 3.564 -8.491 -3.209 1.00 97.56 87 ASP A N 1
ATOM 683 C CA . ASP A 1 87 ? 4.515 -9.608 -3.154 1.00 97.56 87 ASP A CA 1
ATOM 684 C C . ASP A 1 87 ? 5.301 -9.754 -4.466 1.00 97.56 87 ASP A C 1
ATOM 686 O O . ASP A 1 87 ? 6.530 -9.858 -4.463 1.00 97.56 87 ASP A O 1
ATOM 690 N N . ARG A 1 88 ? 4.614 -9.629 -5.610 1.00 96.81 88 ARG A N 1
ATOM 691 C CA . ARG A 1 88 ? 5.256 -9.613 -6.929 1.00 96.81 88 ARG A CA 1
ATOM 692 C C . ARG A 1 88 ? 6.276 -8.483 -7.054 1.00 96.81 88 ARG A C 1
ATOM 694 O O . ARG A 1 88 ? 7.387 -8.726 -7.519 1.00 96.81 88 ARG A O 1
ATOM 701 N N . CYS A 1 89 ? 5.923 -7.256 -6.674 1.00 98.12 89 CYS A N 1
ATOM 702 C CA . CYS A 1 89 ? 6.851 -6.126 -6.721 1.00 98.12 89 CYS A CA 1
ATOM 703 C C . CYS A 1 89 ? 8.071 -6.357 -5.823 1.00 98.12 89 CYS A C 1
ATOM 705 O O . CYS A 1 89 ? 9.194 -6.126 -6.263 1.00 98.12 89 CYS A O 1
ATOM 707 N N . ARG A 1 90 ? 7.876 -6.880 -4.607 1.00 98.38 90 ARG A N 1
ATOM 708 C CA . ARG A 1 90 ? 8.978 -7.242 -3.704 1.00 98.38 90 ARG A CA 1
ATOM 709 C C . ARG A 1 90 ? 9.868 -8.339 -4.289 1.00 98.38 90 ARG A C 1
ATOM 711 O O . ARG A 1 90 ? 11.089 -8.227 -4.215 1.00 98.38 90 ARG A O 1
ATOM 718 N N . GLY A 1 91 ? 9.288 -9.347 -4.942 1.00 98.25 91 GLY A N 1
ATOM 719 C CA . GLY A 1 91 ? 10.024 -10.351 -5.719 1.00 98.25 91 GLY A CA 1
ATOM 720 C C . GLY A 1 91 ? 10.897 -9.720 -6.805 1.00 98.25 91 GLY A C 1
ATOM 721 O O . GLY A 1 91 ? 12.106 -9.943 -6.833 1.00 98.25 91 GLY A O 1
ATOM 722 N N . LEU A 1 92 ? 10.311 -8.835 -7.617 1.00 98.00 92 LEU A N 1
ATOM 723 C CA . LEU A 1 92 ? 11.038 -8.098 -8.653 1.00 98.00 92 LEU A CA 1
ATOM 724 C C . LEU A 1 92 ? 12.150 -7.216 -8.074 1.00 98.00 92 LEU A C 1
ATOM 726 O O . LEU A 1 92 ? 13.189 -7.052 -8.710 1.00 98.00 92 LEU A O 1
ATOM 730 N N . PHE A 1 93 ? 11.964 -6.643 -6.881 1.00 98.50 93 PHE A N 1
ATOM 731 C CA . PHE A 1 93 ? 13.021 -5.877 -6.226 1.00 98.50 93 PHE A CA 1
ATOM 732 C C . PHE A 1 93 ? 14.213 -6.758 -5.875 1.00 98.50 93 PHE A C 1
ATOM 734 O O . PHE A 1 93 ? 15.335 -6.380 -6.204 1.00 98.50 93 PHE A O 1
ATOM 741 N N . ARG A 1 94 ? 13.974 -7.941 -5.292 1.00 98.31 94 ARG A N 1
ATOM 742 C CA . ARG A 1 94 ? 15.028 -8.914 -4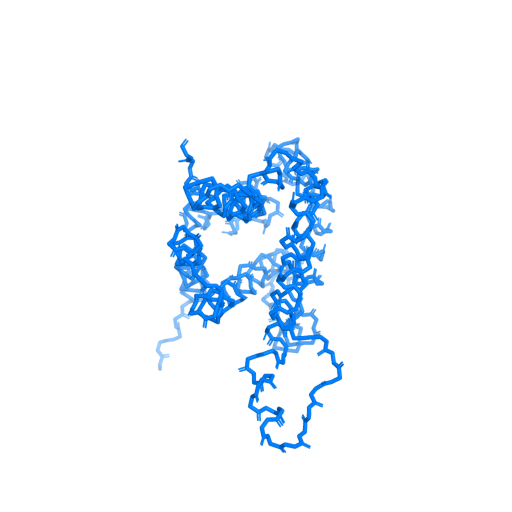.953 1.00 98.31 94 ARG A CA 1
ATOM 743 C C . ARG A 1 94 ? 15.808 -9.358 -6.190 1.00 98.31 94 ARG A C 1
ATOM 745 O O . ARG A 1 94 ? 17.034 -9.314 -6.192 1.00 98.31 94 ARG A O 1
ATOM 752 N N . GLU A 1 95 ? 15.106 -9.702 -7.267 1.00 97.81 95 GLU A N 1
ATOM 753 C CA . GLU A 1 95 ? 15.717 -10.114 -8.542 1.00 97.81 95 GLU A CA 1
ATOM 754 C C . GLU A 1 95 ? 16.585 -9.020 -9.179 1.00 97.81 95 GLU A C 1
ATOM 756 O O . GLU A 1 95 ? 17.504 -9.306 -9.944 1.00 97.81 95 GLU A O 1
ATOM 761 N N . ARG A 1 96 ? 16.291 -7.753 -8.873 1.00 97.62 96 ARG A N 1
ATOM 762 C CA . ARG A 1 96 ? 16.906 -6.579 -9.501 1.00 97.62 96 ARG A CA 1
ATOM 763 C C . ARG A 1 96 ? 17.790 -5.781 -8.545 1.00 97.62 96 ARG A C 1
ATOM 765 O O . ARG A 1 96 ? 18.192 -4.669 -8.890 1.00 97.62 96 ARG A O 1
ATOM 772 N N . LEU A 1 97 ? 18.130 -6.331 -7.375 1.00 97.25 97 LEU A N 1
ATOM 773 C CA . LEU A 1 97 ? 18.961 -5.660 -6.368 1.00 97.25 97 LEU A CA 1
ATOM 774 C C . LEU A 1 97 ? 20.295 -5.175 -6.939 1.00 97.25 97 LEU A C 1
ATOM 776 O O . LEU A 1 97 ? 20.721 -4.065 -6.634 1.00 97.25 97 LEU A O 1
ATOM 780 N N . SER A 1 98 ? 20.919 -5.950 -7.830 1.00 97.06 98 SER A N 1
ATOM 781 C CA . SER A 1 98 ? 22.193 -5.588 -8.466 1.00 97.06 98 SER A CA 1
ATOM 782 C C . SER A 1 98 ? 22.117 -4.345 -9.362 1.00 97.06 98 SER A C 1
ATOM 784 O O . SER A 1 98 ? 23.155 -3.806 -9.736 1.00 97.06 98 SER A O 1
ATOM 786 N N . LEU A 1 99 ? 20.912 -3.894 -9.728 1.00 96.75 99 LEU A N 1
ATOM 787 C CA . LEU A 1 99 ? 20.687 -2.671 -10.506 1.00 96.75 99 LEU A CA 1
ATOM 788 C C . LEU A 1 99 ? 20.525 -1.430 -9.612 1.00 96.75 99 LEU A C 1
ATOM 790 O O . LEU A 1 99 ? 20.487 -0.306 -10.118 1.00 96.75 99 LEU A O 1
ATOM 794 N N . ALA A 1 100 ? 20.408 -1.611 -8.294 1.00 97.50 100 ALA A N 1
ATOM 795 C CA . ALA A 1 100 ? 20.308 -0.512 -7.348 1.00 97.50 100 ALA A CA 1
ATOM 796 C C . ALA A 1 100 ? 21.632 0.259 -7.253 1.00 97.50 100 ALA A C 1
ATOM 798 O O . ALA A 1 100 ? 22.715 -0.318 -7.224 1.00 97.50 100 ALA A O 1
ATOM 799 N N . THR A 1 101 ? 21.545 1.581 -7.093 1.00 97.50 101 THR A N 1
ATOM 800 C CA . THR A 1 101 ? 22.713 2.422 -6.767 1.00 97.50 101 THR A CA 1
ATOM 801 C C . THR A 1 101 ? 23.280 2.082 -5.385 1.00 97.50 101 THR A C 1
ATOM 803 O O . THR A 1 101 ? 24.484 2.175 -5.158 1.00 97.50 101 THR A O 1
ATOM 806 N N . SER A 1 102 ? 22.424 1.667 -4.452 1.00 97.06 102 SER A N 1
ATOM 807 C CA . SER A 1 102 ? 22.816 1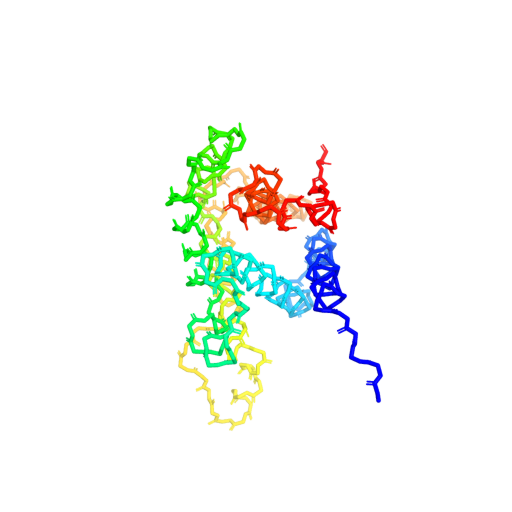.173 -3.131 1.00 97.06 102 SER A CA 1
ATOM 808 C C . SER A 1 102 ? 21.924 -0.015 -2.750 1.00 97.06 102 SER A C 1
ATOM 810 O O . SER A 1 102 ? 20.867 0.203 -2.154 1.00 97.06 102 SER A O 1
ATOM 812 N N . PRO A 1 103 ? 22.313 -1.256 -3.111 1.00 97.31 103 PRO A N 1
ATOM 813 C CA . PRO A 1 103 ? 21.509 -2.457 -2.867 1.00 97.31 103 PRO A CA 1
ATOM 814 C C . PRO A 1 103 ? 21.130 -2.651 -1.394 1.00 97.31 103 PRO A C 1
ATOM 816 O O . PRO A 1 103 ? 19.958 -2.882 -1.111 1.00 97.31 103 PRO A O 1
ATOM 819 N N . GLY A 1 104 ? 22.068 -2.410 -0.468 1.00 97.75 104 GLY A N 1
ATOM 820 C CA . GLY A 1 104 ? 21.834 -2.555 0.976 1.00 97.75 104 GLY A CA 1
ATOM 821 C C . GLY A 1 104 ? 20.660 -1.729 1.511 1.00 97.75 104 GLY A C 1
ATOM 822 O O . GLY A 1 104 ? 19.893 -2.213 2.327 1.00 97.75 104 GLY A O 1
ATOM 823 N N . ILE A 1 105 ? 20.419 -0.525 0.970 1.00 97.12 105 ILE A N 1
ATOM 824 C CA . ILE A 1 105 ? 19.260 0.296 1.374 1.00 97.12 105 ILE A CA 1
ATOM 825 C C . ILE A 1 105 ? 17.939 -0.405 1.030 1.00 97.12 105 ILE A C 1
ATOM 827 O O . ILE A 1 105 ? 16.955 -0.272 1.755 1.00 97.12 105 ILE A O 1
ATOM 831 N N . ILE A 1 106 ? 17.891 -1.112 -0.100 1.00 98.06 106 ILE A N 1
ATOM 832 C CA . ILE A 1 106 ? 16.691 -1.831 -0.534 1.00 98.06 106 ILE A CA 1
ATOM 833 C C . ILE A 1 106 ? 16.526 -3.123 0.259 1.00 98.06 106 ILE A C 1
ATOM 835 O O . ILE A 1 106 ? 15.403 -3.444 0.629 1.00 98.06 106 ILE A O 1
ATOM 839 N N . GLU A 1 107 ? 17.619 -3.826 0.555 1.00 98.31 107 GLU A N 1
ATOM 840 C CA . GLU A 1 107 ? 17.614 -5.012 1.420 1.00 98.31 107 GLU A CA 1
ATOM 841 C C . GLU A 1 107 ? 17.103 -4.682 2.828 1.00 98.31 107 GLU A C 1
ATOM 843 O O . GLU A 1 107 ? 16.224 -5.382 3.335 1.00 98.31 107 GLU A O 1
ATOM 848 N N . ASP A 1 108 ? 17.563 -3.573 3.414 1.00 98.19 108 ASP A N 1
ATOM 849 C CA . ASP A 1 108 ? 17.086 -3.089 4.712 1.00 98.19 108 ASP A CA 1
ATOM 850 C C . ASP A 1 108 ? 15.584 -2.768 4.663 1.00 98.19 108 ASP A C 1
ATOM 852 O O . ASP A 1 108 ? 14.820 -3.236 5.504 1.00 98.19 108 ASP A O 1
ATOM 856 N N . CYS A 1 109 ? 15.128 -2.040 3.635 1.00 98.12 109 CYS A N 1
ATOM 857 C CA . CYS A 1 109 ? 13.709 -1.700 3.471 1.00 98.12 109 CYS A CA 1
ATOM 858 C C . CYS A 1 109 ? 12.823 -2.936 3.234 1.00 98.12 109 CYS A C 1
ATOM 860 O O . CYS A 1 109 ? 11.685 -2.980 3.707 1.00 98.12 109 CYS A O 1
ATOM 862 N N . LEU A 1 110 ? 13.312 -3.927 2.480 1.00 98.38 110 LEU A N 1
ATOM 863 C CA . LEU A 1 110 ? 12.620 -5.202 2.273 1.00 98.38 110 LEU A CA 1
ATOM 864 C C . LEU A 1 110 ? 12.490 -5.948 3.599 1.00 98.38 110 LEU A C 1
ATOM 866 O O . LEU A 1 110 ? 11.385 -6.347 3.959 1.00 98.38 110 LEU A O 1
ATOM 870 N N . THR A 1 111 ? 13.587 -6.053 4.350 1.00 98.12 111 THR A N 1
ATOM 871 C CA . THR A 1 111 ? 13.622 -6.706 5.663 1.00 98.12 111 THR A CA 1
ATOM 872 C C . THR A 1 111 ? 12.668 -6.029 6.643 1.00 98.12 111 THR A C 1
ATOM 874 O O . THR A 1 111 ? 11.850 -6.702 7.265 1.00 98.12 111 THR A O 1
ATOM 877 N N . GLU A 1 112 ? 12.709 -4.700 6.752 1.00 97.50 112 GLU A N 1
ATOM 878 C CA . GLU A 1 112 ? 11.799 -3.919 7.597 1.00 97.50 112 GLU A CA 1
ATOM 879 C C . GLU A 1 112 ? 10.329 -4.161 7.214 1.00 97.50 112 GLU A C 1
ATOM 881 O O . GLU A 1 112 ? 9.482 -4.412 8.068 1.00 97.50 112 GLU A O 1
ATOM 886 N N . THR A 1 113 ? 10.026 -4.169 5.913 1.00 97.38 113 THR A N 1
ATOM 887 C CA . THR A 1 113 ? 8.665 -4.404 5.410 1.00 97.38 113 THR A CA 1
ATOM 888 C C . THR A 1 113 ? 8.183 -5.834 5.675 1.00 97.38 113 THR A C 1
ATOM 890 O O . THR A 1 113 ? 7.016 -6.054 5.990 1.00 97.38 113 THR A O 1
ATOM 893 N N . GLU A 1 114 ? 9.056 -6.827 5.522 1.00 95.75 114 GLU A N 1
ATOM 894 C CA . GLU A 1 114 ? 8.733 -8.249 5.697 1.00 95.75 114 GLU A CA 1
ATOM 895 C C . GLU A 1 114 ? 8.592 -8.649 7.163 1.00 95.75 114 GLU A C 1
ATOM 897 O O . GLU A 1 114 ? 7.782 -9.516 7.491 1.00 95.75 114 GLU A O 1
ATOM 902 N N . THR A 1 115 ? 9.371 -8.017 8.037 1.00 95.19 115 THR A N 1
ATOM 903 C CA . THR A 1 115 ? 9.345 -8.281 9.478 1.00 95.19 115 THR A CA 1
ATOM 904 C C . THR A 1 115 ? 8.256 -7.498 10.202 1.00 95.19 115 THR A C 1
ATOM 906 O O . THR A 1 115 ? 7.871 -7.888 11.304 1.00 95.19 115 THR A O 1
ATOM 909 N N . ASN A 1 116 ? 7.703 -6.444 9.592 1.00 94.44 116 ASN A N 1
ATOM 910 C CA . ASN A 1 116 ? 6.581 -5.713 10.163 1.00 94.44 116 ASN A CA 1
ATOM 911 C C . ASN A 1 116 ? 5.296 -6.578 10.137 1.00 94.44 116 ASN A C 1
ATOM 913 O O . ASN A 1 116 ? 4.772 -6.890 9.060 1.00 94.44 116 ASN A O 1
ATOM 917 N N . PRO A 1 117 ? 4.726 -6.936 11.305 1.00 90.62 117 PRO A N 1
ATOM 918 C CA . PRO A 1 117 ? 3.612 -7.884 11.388 1.00 90.62 117 PRO A CA 1
ATOM 919 C C . PRO A 1 117 ? 2.286 -7.334 10.839 1.00 90.62 117 PRO A C 1
ATOM 921 O O . PRO A 1 117 ? 1.339 -8.099 10.617 1.00 90.62 117 PRO A O 1
ATOM 924 N N . LEU A 1 118 ? 2.192 -6.019 10.623 1.00 94.06 118 LEU A N 1
ATOM 925 C CA . LEU A 1 118 ? 0.957 -5.342 10.232 1.00 94.06 118 LEU A CA 1
ATOM 926 C C . LEU A 1 118 ? 0.799 -5.250 8.718 1.00 94.06 118 LEU A C 1
ATOM 928 O O . LEU A 1 118 ? -0.321 -5.334 8.216 1.00 94.06 118 LEU A O 1
ATOM 932 N N . ILE A 1 119 ? 1.904 -5.123 7.978 1.00 95.94 119 ILE A N 1
ATOM 933 C CA . ILE A 1 119 ? 1.872 -4.820 6.540 1.00 95.94 119 ILE A CA 1
ATOM 934 C C . ILE A 1 119 ? 1.102 -5.885 5.756 1.00 95.94 119 ILE A C 1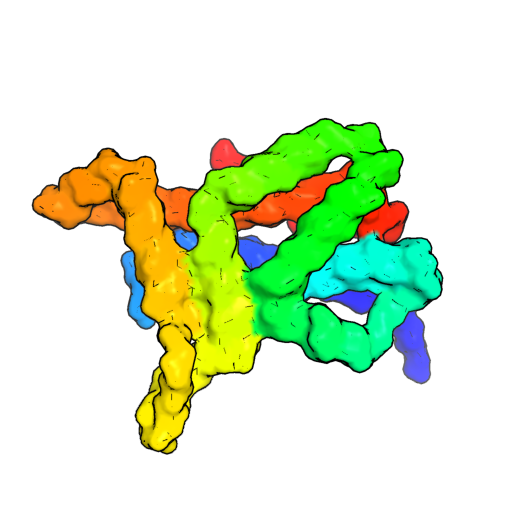
ATOM 936 O O . ILE A 1 119 ? 0.275 -5.540 4.914 1.00 95.94 119 ILE A O 1
ATOM 940 N N . ASN A 1 120 ? 1.287 -7.171 6.066 1.00 93.69 120 ASN A N 1
ATOM 941 C CA . ASN A 1 120 ? 0.522 -8.235 5.411 1.00 93.69 120 ASN A CA 1
ATOM 942 C C . ASN A 1 120 ? -0.994 -8.080 5.659 1.00 93.69 120 ASN A C 1
ATOM 944 O O . ASN A 1 120 ? -1.774 -8.097 4.709 1.00 93.69 120 ASN A O 1
ATOM 948 N N . GLY A 1 121 ? -1.406 -7.852 6.913 1.00 93.75 121 GLY A N 1
ATOM 949 C CA . GLY A 1 121 ? -2.818 -7.653 7.271 1.00 93.75 121 GLY A CA 1
ATOM 950 C C . GLY A 1 121 ? -3.441 -6.438 6.579 1.00 93.75 121 GLY A C 1
ATOM 951 O O . GLY A 1 121 ? -4.550 -6.523 6.044 1.00 93.75 121 GLY A O 1
ATOM 952 N N . LEU A 1 122 ? -2.683 -5.342 6.483 1.00 95.06 122 LEU A N 1
ATOM 953 C CA . LEU A 1 122 ? -3.087 -4.156 5.730 1.00 95.06 122 LEU A CA 1
ATOM 954 C C . LEU A 1 122 ? -3.278 -4.481 4.243 1.00 95.06 122 LEU A C 1
ATOM 956 O O . LEU A 1 122 ? -4.338 -4.196 3.691 1.00 95.06 122 LEU A O 1
ATOM 960 N N . MET A 1 123 ? -2.312 -5.137 3.593 1.00 97.00 123 MET A N 1
ATOM 961 C CA . MET A 1 123 ? -2.421 -5.488 2.170 1.00 97.00 123 MET A CA 1
ATOM 962 C C . MET A 1 123 ? -3.591 -6.443 1.881 1.00 97.00 123 MET A C 1
ATOM 964 O O . MET A 1 123 ? -4.251 -6.310 0.845 1.00 97.00 123 MET A O 1
ATOM 968 N N . GLN A 1 124 ? -3.892 -7.375 2.791 1.00 95.44 124 GLN A N 1
ATOM 969 C CA . GLN A 1 124 ? -5.057 -8.261 2.678 1.00 95.44 124 GLN A CA 1
ATOM 970 C C . GLN A 1 124 ? -6.373 -7.490 2.817 1.00 95.44 124 GLN A C 1
ATOM 972 O O . GLN A 1 124 ? -7.267 -7.645 1.985 1.00 95.44 124 GLN A O 1
ATOM 977 N N . THR A 1 125 ? -6.465 -6.589 3.797 1.00 95.81 125 THR A N 1
ATOM 978 C CA . THR A 1 125 ? -7.625 -5.700 3.972 1.00 95.81 125 THR A CA 1
ATOM 979 C C . THR A 1 125 ? -7.877 -4.865 2.711 1.00 95.81 125 THR A C 1
ATOM 981 O O . THR A 1 125 ? -8.995 -4.827 2.192 1.00 95.81 125 THR A O 1
ATOM 984 N N . LEU A 1 126 ? -6.826 -4.251 2.152 1.00 96.94 126 LEU A N 1
ATOM 985 C CA . LEU A 1 126 ? -6.925 -3.466 0.918 1.00 96.94 126 LEU A CA 1
ATOM 986 C C . LEU A 1 126 ? -7.328 -4.329 -0.284 1.00 96.94 126 LEU A C 1
ATOM 988 O O . LEU A 1 126 ? -8.143 -3.897 -1.096 1.00 96.94 126 LEU A O 1
ATOM 992 N N . THR A 1 127 ? -6.801 -5.552 -0.384 1.00 96.00 127 THR A N 1
ATOM 993 C CA . THR A 1 127 ? -7.169 -6.518 -1.432 1.00 96.00 127 THR A CA 1
ATOM 994 C C . THR A 1 127 ? -8.646 -6.865 -1.373 1.00 96.00 127 THR A C 1
ATOM 996 O O . THR A 1 127 ? -9.339 -6.822 -2.393 1.00 96.00 127 THR A O 1
ATOM 999 N N . ARG A 1 128 ? -9.145 -7.184 -0.176 1.00 94.94 128 ARG A N 1
ATOM 1000 C CA . ARG A 1 128 ? -10.553 -7.511 0.035 1.00 94.94 128 ARG A CA 1
ATOM 1001 C C . ARG A 1 128 ? -11.447 -6.350 -0.371 1.00 94.94 128 ARG A C 1
ATOM 1003 O O . ARG A 1 128 ? -12.416 -6.548 -1.108 1.00 94.94 128 ARG A O 1
ATOM 1010 N N . TYR A 1 129 ? -11.080 -5.144 0.054 1.00 95.25 129 TYR A N 1
ATOM 1011 C CA . TYR A 1 129 ? -11.787 -3.928 -0.312 1.00 95.25 129 TYR A CA 1
ATOM 1012 C C . TYR A 1 129 ? -11.794 -3.698 -1.831 1.00 95.25 129 TYR A C 1
ATOM 1014 O O . TYR A 1 129 ? -12.851 -3.459 -2.413 1.00 95.25 129 TYR A O 1
ATOM 1022 N N . ALA A 1 130 ? -10.640 -3.828 -2.493 1.00 93.06 130 ALA A N 1
ATOM 1023 C CA . ALA A 1 130 ? -10.490 -3.591 -3.927 1.00 93.06 130 ALA A CA 1
ATOM 1024 C C . ALA A 1 130 ? -11.266 -4.588 -4.802 1.00 93.06 130 ALA A C 1
ATOM 1026 O O . ALA A 1 130 ? -11.836 -4.179 -5.814 1.00 93.06 130 ALA A O 1
ATOM 1027 N N . LYS A 1 131 ? -11.300 -5.873 -4.427 1.00 91.25 131 LYS A N 1
ATOM 1028 C CA . LYS A 1 131 ? -11.962 -6.923 -5.218 1.00 91.25 131 LYS A CA 1
ATOM 1029 C C . LYS A 1 131 ? -13.483 -6.888 -5.118 1.00 91.25 131 LYS A C 1
ATOM 1031 O O . LYS A 1 131 ? -14.157 -7.012 -6.136 1.00 91.25 131 LYS A O 1
ATOM 1036 N N . SER A 1 132 ? -14.015 -6.762 -3.907 1.00 86.62 132 SER A N 1
ATOM 1037 C CA . SER A 1 132 ? -15.458 -6.933 -3.679 1.00 86.62 132 SER A CA 1
ATOM 1038 C C . SER A 1 132 ? -15.986 -6.236 -2.424 1.00 86.62 132 SER A C 1
ATOM 1040 O O . SER A 1 132 ? -17.195 -6.166 -2.225 1.00 86.62 132 SER A O 1
ATOM 1042 N N . GLY A 1 133 ? -15.120 -5.677 -1.577 1.00 86.38 133 GLY A N 1
ATOM 1043 C CA . GLY A 1 133 ? -15.527 -5.131 -0.283 1.00 86.38 133 GLY A CA 1
ATOM 1044 C C . GLY A 1 133 ? -16.346 -3.840 -0.343 1.00 86.38 133 GLY A C 1
ATOM 1045 O O . GLY A 1 133 ? -17.161 -3.621 0.545 1.00 86.38 133 GLY A O 1
ATOM 1046 N N . ARG A 1 134 ? -16.205 -3.038 -1.410 1.00 90.38 134 ARG A N 1
ATOM 1047 C CA . ARG A 1 134 ? -16.929 -1.756 -1.608 1.00 90.38 134 ARG A CA 1
ATOM 1048 C C . ARG A 1 134 ? -18.451 -1.877 -1.539 1.00 90.38 134 ARG A C 1
ATOM 1050 O O . ARG A 1 134 ? -19.144 -0.906 -1.265 1.00 90.38 134 ARG A O 1
ATOM 1057 N N . PHE A 1 135 ? -18.972 -3.060 -1.854 1.00 91.75 135 PHE A N 1
ATOM 1058 C CA . PHE A 1 135 ? -20.405 -3.332 -1.868 1.00 91.75 135 PHE A CA 1
ATOM 1059 C C . PHE A 1 135 ? -20.805 -4.414 -0.867 1.00 91.75 135 PHE A C 1
ATOM 1061 O O . PHE A 1 135 ? -21.956 -4.818 -0.870 1.00 91.75 135 PHE A O 1
ATOM 1068 N N . TYR A 1 136 ? -19.911 -4.831 0.039 1.00 91.50 136 TYR A N 1
ATOM 1069 C CA . TYR A 1 136 ? -20.172 -5.923 0.986 1.00 91.50 136 TYR A CA 1
ATOM 1070 C C . TYR A 1 136 ? -21.493 -5.752 1.751 1.00 91.50 136 TYR A C 1
ATOM 1072 O O . TYR A 1 136 ? -22.341 -6.642 1.758 1.00 91.50 136 TYR A O 1
ATOM 1080 N N . ASN A 1 137 ? -21.698 -4.572 2.345 1.00 90.56 137 ASN A N 1
ATOM 1081 C CA . ASN A 1 137 ? -22.920 -4.275 3.091 1.00 90.56 137 ASN A CA 1
ATOM 1082 C C . ASN A 1 137 ? -24.149 -4.172 2.174 1.00 90.56 137 ASN A C 1
ATOM 1084 O O . ASN A 1 137 ? -25.235 -4.585 2.568 1.00 90.56 137 ASN A O 1
ATOM 1088 N N . LEU A 1 138 ? -23.998 -3.639 0.956 1.00 92.75 138 LEU A N 1
ATOM 1089 C CA . LEU A 1 138 ? -25.106 -3.547 -0.001 1.00 92.75 138 LEU A CA 1
ATOM 1090 C C . LEU A 1 138 ? -25.523 -4.926 -0.521 1.00 92.75 138 LEU A C 1
ATOM 1092 O O . LEU A 1 138 ? -26.714 -5.177 -0.657 1.00 92.75 138 LEU A O 1
ATOM 1096 N N . ASP A 1 139 ? -24.570 -5.826 -0.743 1.00 93.56 139 ASP A N 1
ATOM 1097 C CA . ASP A 1 139 ? -24.824 -7.203 -1.161 1.00 93.56 139 ASP A CA 1
ATOM 1098 C C . ASP A 1 139 ? -25.553 -7.988 -0.062 1.00 93.56 139 ASP A C 1
ATOM 1100 O O . ASP A 1 139 ? -26.477 -8.750 -0.348 1.00 93.56 139 ASP A O 1
ATOM 1104 N N . HIS A 1 140 ? -25.213 -7.739 1.209 1.00 91.06 140 HIS A N 1
ATOM 1105 C CA . HIS A 1 140 ? -25.957 -8.284 2.346 1.00 91.06 140 HIS A CA 1
ATOM 1106 C C . HIS A 1 140 ? -27.406 -7.774 2.383 1.00 91.06 140 HIS A C 1
ATOM 1108 O O . HIS A 1 140 ? -28.330 -8.556 2.581 1.00 91.06 140 HIS A O 1
ATOM 1114 N N . LEU A 1 141 ? -27.618 -6.474 2.145 1.00 93.81 141 LEU A N 1
ATOM 1115 C CA . LEU A 1 141 ? -28.959 -5.879 2.058 1.00 93.81 141 LEU A CA 1
ATOM 1116 C C . LEU A 1 141 ? -29.753 -6.357 0.832 1.00 93.81 141 LEU A C 1
ATOM 1118 O O . LEU A 1 141 ? -30.976 -6.250 0.822 1.00 93.81 141 LEU A O 1
ATOM 1122 N N . ALA A 1 142 ? -29.070 -6.861 -0.194 1.00 94.81 142 ALA A N 1
ATOM 1123 C CA . ALA A 1 142 ? -29.666 -7.419 -1.403 1.00 94.81 142 ALA A CA 1
ATOM 1124 C C . ALA A 1 142 ? -29.929 -8.936 -1.308 1.00 94.81 142 ALA A C 1
ATOM 1126 O O . ALA A 1 142 ? -30.115 -9.577 -2.341 1.00 94.81 142 ALA A O 1
ATOM 1127 N N . ASP A 1 143 ? -29.908 -9.517 -0.101 1.00 95.44 143 ASP A N 1
ATOM 1128 C CA . ASP A 1 143 ? -30.062 -10.958 0.154 1.00 95.44 143 ASP A CA 1
ATOM 1129 C C . ASP A 1 143 ? -29.036 -11.839 -0.594 1.00 95.44 143 ASP A C 1
ATOM 1131 O O . ASP A 1 143 ? -29.270 -13.020 -0.858 1.00 95.44 143 ASP A O 1
ATOM 1135 N N . SER A 1 144 ? -27.869 -11.277 -0.924 1.00 94.69 144 SER A N 1
ATOM 1136 C CA . SER A 1 144 ? -26.771 -11.962 -1.611 1.00 94.69 144 SER A CA 1
ATOM 1137 C C . SER A 1 144 ? -25.447 -11.767 -0.858 1.00 94.69 144 SER A C 1
ATOM 1139 O O . SER A 1 144 ? -24.491 -11.231 -1.426 1.00 94.69 144 SER A O 1
ATOM 1141 N N . PRO A 1 145 ? -25.357 -12.176 0.424 1.00 92.94 145 PRO A N 1
ATOM 1142 C CA . PRO A 1 145 ? -24.164 -11.950 1.228 1.00 92.94 145 PRO A CA 1
ATOM 1143 C C . PRO A 1 145 ? -22.934 -12.611 0.599 1.00 92.94 145 PRO A C 1
ATOM 1145 O O . PRO A 1 145 ? -22.981 -13.751 0.132 1.00 92.94 145 PRO A O 1
ATOM 1148 N N . GLN A 1 146 ? -21.819 -11.885 0.611 1.00 91.06 146 GLN A N 1
ATOM 1149 C CA . GLN A 1 146 ? -20.526 -12.432 0.208 1.00 91.06 146 GLN A CA 1
ATOM 1150 C C . GLN A 1 146 ? -20.048 -13.455 1.253 1.00 91.06 146 GLN A C 1
ATOM 1152 O O . GLN A 1 146 ? -20.352 -13.318 2.437 1.00 91.06 146 GLN A O 1
ATOM 1157 N N . ILE A 1 147 ? -19.316 -14.483 0.814 1.00 90.88 147 ILE A N 1
ATOM 1158 C CA . ILE A 1 147 ? -18.852 -15.577 1.690 1.00 90.88 147 ILE A CA 1
ATOM 1159 C C . ILE A 1 147 ? -17.614 -15.148 2.482 1.00 90.88 147 ILE A C 1
ATOM 1161 O O . ILE A 1 147 ? -17.419 -15.572 3.617 1.00 90.88 147 ILE A O 1
ATOM 1165 N N . GLU A 1 148 ? -16.756 -14.337 1.871 1.00 90.44 148 GLU A N 1
ATOM 1166 C CA . GLU A 1 148 ? -15.506 -13.882 2.461 1.00 90.44 148 GLU A CA 1
ATOM 1167 C C . GLU A 1 148 ? -15.726 -12.767 3.489 1.00 90.44 148 GLU A C 1
ATOM 1169 O O . GLU A 1 148 ? -16.557 -11.882 3.268 1.00 90.44 148 GLU A O 1
ATOM 1174 N N . ASP A 1 149 ? -14.887 -12.743 4.530 1.00 89.94 149 ASP A N 1
ATOM 1175 C CA . ASP A 1 149 ? -14.894 -11.741 5.608 1.00 89.94 149 ASP A CA 1
ATOM 1176 C C . ASP A 1 149 ? -14.986 -10.305 5.088 1.00 89.94 149 ASP A C 1
ATOM 1178 O O . ASP A 1 149 ? -14.415 -9.968 4.043 1.00 89.94 149 ASP A O 1
ATOM 1182 N N . SER A 1 150 ? -15.668 -9.425 5.821 1.00 91.88 150 SER A N 1
ATOM 1183 C CA . SER A 1 150 ? -15.772 -8.030 5.406 1.00 91.88 150 SER A CA 1
ATOM 1184 C C . SER A 1 150 ? -14.411 -7.320 5.501 1.00 91.88 150 SER A C 1
ATOM 1186 O O . SER A 1 150 ? -13.550 -7.690 6.306 1.00 91.88 150 SER A O 1
ATOM 1188 N N . PRO A 1 151 ? -14.187 -6.239 4.732 1.00 90.06 151 PRO A N 1
ATOM 1189 C CA . PRO A 1 151 ? -13.015 -5.389 4.938 1.00 90.06 151 PRO A CA 1
ATOM 1190 C C . PRO A 1 151 ? -12.902 -4.840 6.369 1.00 90.06 151 PRO A C 1
ATOM 1192 O O . PRO A 1 151 ? -11.792 -4.596 6.834 1.00 90.06 151 PRO A O 1
ATOM 1195 N N . ALA A 1 152 ? -14.030 -4.648 7.063 1.00 91.50 152 ALA A N 1
ATOM 1196 C CA . ALA A 1 152 ? -14.045 -4.190 8.448 1.00 91.50 152 ALA A CA 1
ATOM 1197 C C . ALA A 1 152 ? -13.521 -5.261 9.413 1.00 91.50 152 ALA A C 1
ATOM 1199 O O . ALA A 1 152 ? -12.701 -4.942 10.271 1.00 91.50 152 ALA A O 1
ATOM 1200 N N . ASP A 1 153 ? -13.900 -6.523 9.209 1.00 93.12 153 ASP A N 1
ATOM 1201 C CA . ASP A 1 153 ? -13.416 -7.644 10.023 1.00 93.12 153 ASP A CA 1
ATOM 1202 C C . ASP A 1 153 ? -11.905 -7.837 9.833 1.00 93.12 153 ASP A C 1
ATOM 1204 O O . ASP A 1 153 ? -11.154 -7.973 10.798 1.00 93.12 153 ASP A O 1
ATOM 1208 N N . LEU A 1 154 ? -11.415 -7.763 8.589 1.00 93.12 154 LEU A N 1
ATOM 1209 C CA . LEU A 1 154 ? -9.977 -7.859 8.304 1.00 93.12 154 LEU A CA 1
ATOM 1210 C C . LEU A 1 154 ? -9.179 -6.683 8.888 1.00 93.12 154 LEU A C 1
ATOM 1212 O O . LEU A 1 154 ? -8.053 -6.866 9.374 1.00 93.12 154 LEU A O 1
ATOM 1216 N N . TRP A 1 155 ? -9.764 -5.482 8.870 1.00 92.44 155 TRP A N 1
ATOM 1217 C CA . TRP A 1 155 ? -9.189 -4.322 9.543 1.00 92.44 155 TRP A CA 1
ATOM 1218 C C . TRP A 1 155 ? -9.085 -4.573 11.048 1.00 92.44 155 TRP A C 1
ATOM 1220 O O . TRP A 1 155 ? -8.011 -4.387 11.617 1.00 92.44 155 TRP A O 1
ATOM 1230 N N . GLU A 1 156 ? -10.153 -5.055 11.684 1.00 92.00 156 GLU A N 1
ATOM 1231 C CA . GLU A 1 156 ? -10.169 -5.366 13.114 1.00 92.00 156 GLU A CA 1
ATOM 1232 C C . GLU A 1 156 ? -9.136 -6.435 13.481 1.00 92.00 156 GLU A C 1
ATOM 1234 O O . GLU A 1 156 ? -8.356 -6.232 14.410 1.00 92.00 156 GLU A O 1
ATOM 1239 N N . VAL A 1 157 ? -9.031 -7.518 12.706 1.00 92.44 157 VAL A N 1
ATOM 1240 C CA . VAL A 1 157 ? -7.986 -8.542 12.885 1.00 92.44 157 VAL A CA 1
ATOM 1241 C C . VAL A 1 157 ? -6.585 -7.925 12.805 1.00 92.44 157 VAL A C 1
ATOM 1243 O O . VAL A 1 157 ? -5.682 -8.309 13.553 1.00 92.44 157 VAL A O 1
ATOM 1246 N N . THR A 1 158 ? -6.380 -6.943 11.924 1.00 90.75 158 THR A N 1
ATOM 1247 C CA . THR A 1 158 ? -5.110 -6.208 11.836 1.00 90.75 158 THR A CA 1
ATOM 1248 C C . THR A 1 158 ? -4.868 -5.353 13.083 1.00 90.75 158 THR A C 1
ATOM 1250 O O . THR A 1 158 ? -3.761 -5.373 13.619 1.00 90.75 158 THR A O 1
ATOM 1253 N N . GLN A 1 159 ? -5.892 -4.671 13.602 1.00 90.06 159 GLN A N 1
ATOM 1254 C CA . GLN A 1 159 ? -5.794 -3.902 14.849 1.00 90.06 159 GLN A CA 1
ATOM 1255 C C . GLN A 1 159 ? -5.525 -4.804 16.066 1.00 90.06 159 GLN A C 1
ATOM 1257 O O . GLN A 1 159 ? -4.680 -4.492 16.900 1.00 90.06 159 GLN A O 1
ATOM 1262 N N . GLN A 1 160 ? -6.155 -5.978 16.143 1.00 90.50 160 GLN A N 1
ATOM 1263 C CA . GLN A 1 160 ? -5.913 -6.953 17.211 1.00 90.50 160 GLN A CA 1
ATOM 1264 C C . GLN A 1 160 ? -4.454 -7.432 17.238 1.00 90.50 160 GLN A C 1
ATOM 1266 O O . GLN A 1 160 ? -3.890 -7.635 18.315 1.00 90.50 160 GLN A O 1
ATOM 1271 N N . LYS A 1 161 ? -3.796 -7.549 16.074 1.00 90.38 161 LYS A N 1
ATOM 1272 C CA . LYS A 1 161 ? -2.354 -7.839 16.015 1.00 90.38 161 LYS A CA 1
ATOM 1273 C C . LYS A 1 161 ? -1.520 -6.727 16.643 1.00 90.38 161 LYS A C 1
ATOM 1275 O O . LYS A 1 161 ? -0.541 -7.048 17.308 1.00 90.38 161 LYS A O 1
ATOM 1280 N N . ILE A 1 162 ? -1.896 -5.457 16.483 1.00 90.06 162 ILE A N 1
ATOM 1281 C CA . ILE A 1 162 ? -1.202 -4.333 17.134 1.00 90.06 162 ILE A CA 1
ATOM 1282 C C . ILE A 1 162 ? -1.251 -4.509 18.648 1.00 90.06 162 ILE A C 1
ATOM 1284 O O . ILE A 1 162 ? -0.214 -4.458 19.303 1.00 90.06 162 ILE A O 1
ATOM 1288 N N . LEU A 1 163 ? -2.436 -4.797 19.187 1.00 90.69 163 LEU A N 1
ATOM 1289 C CA . LEU A 1 163 ? -2.633 -4.997 20.623 1.00 90.69 163 LEU A CA 1
ATOM 1290 C C . LEU A 1 163 ? -1.853 -6.203 21.156 1.00 90.69 163 LEU A C 1
ATOM 1292 O O . LEU A 1 163 ? -1.251 -6.122 22.224 1.00 90.69 163 LEU A O 1
ATOM 1296 N N . ALA A 1 164 ? -1.810 -7.301 20.398 1.00 90.31 164 ALA A N 1
ATOM 1297 C CA . ALA A 1 164 ? -1.057 -8.496 20.773 1.00 90.31 164 ALA A CA 1
ATOM 1298 C C . ALA A 1 164 ? 0.463 -8.252 20.849 1.00 90.31 164 ALA A C 1
ATOM 1300 O O . ALA A 1 164 ? 1.133 -8.850 21.688 1.00 90.31 164 ALA A O 1
ATOM 1301 N N . HIS A 1 165 ? 1.003 -7.372 19.999 1.00 87.81 165 HIS A N 1
ATOM 1302 C CA . HIS A 1 165 ? 2.430 -7.023 19.992 1.00 87.81 165 HIS A CA 1
ATOM 1303 C C . HIS A 1 165 ? 2.768 -5.838 20.908 1.00 87.81 165 HIS A C 1
ATOM 1305 O O . HIS A 1 165 ? 3.935 -5.650 21.243 1.00 87.81 165 HIS A O 1
ATOM 1311 N N . ASN A 1 166 ? 1.765 -5.081 21.364 1.00 91.19 166 ASN A N 1
ATOM 1312 C CA . ASN A 1 166 ? 1.937 -3.905 22.214 1.00 91.19 166 ASN A CA 1
ATOM 1313 C C . ASN A 1 166 ? 1.097 -4.008 23.500 1.00 91.19 166 ASN A C 1
ATOM 1315 O O . ASN A 1 166 ? 0.074 -3.326 23.634 1.00 91.19 166 ASN A O 1
ATOM 1319 N N . PRO A 1 167 ? 1.538 -4.802 24.498 1.00 90.94 167 PRO A N 1
ATOM 1320 C CA . PRO A 1 167 ? 0.816 -4.960 25.763 1.00 90.94 167 PRO A CA 1
ATOM 1321 C C . PRO A 1 167 ? 0.566 -3.640 26.506 1.00 90.94 167 PRO A C 1
ATOM 1323 O O . PRO A 1 167 ? -0.415 -3.524 27.237 1.00 90.94 167 PRO A O 1
ATOM 1326 N N . ALA A 1 168 ? 1.431 -2.639 26.307 1.00 91.88 168 ALA A N 1
ATOM 1327 C CA . ALA A 1 168 ? 1.268 -1.305 26.879 1.00 91.88 168 ALA A CA 1
ATOM 1328 C C . ALA A 1 168 ? 0.022 -0.583 26.338 1.00 91.88 168 ALA A C 1
ATOM 1330 O O . ALA A 1 168 ? -0.709 0.019 27.119 1.00 91.88 168 ALA A O 1
ATOM 1331 N N . ILE A 1 169 ? -0.254 -0.697 25.033 1.00 92.75 169 ILE A N 1
ATOM 1332 C CA . ILE A 1 169 ? -1.469 -0.145 24.415 1.00 92.75 169 ILE A CA 1
ATOM 1333 C C . ILE A 1 169 ? -2.693 -0.896 24.951 1.00 92.75 169 ILE A C 1
ATOM 1335 O O . ILE A 1 169 ? -3.674 -0.284 25.366 1.00 92.75 169 ILE A O 1
ATOM 1339 N N . LEU A 1 170 ? -2.621 -2.231 25.013 1.00 92.38 170 LEU A N 1
ATOM 1340 C CA . LEU A 1 170 ? -3.719 -3.068 25.504 1.00 92.38 170 LEU A CA 1
ATOM 1341 C C . LEU A 1 170 ? -4.116 -2.735 26.952 1.00 92.38 170 LEU A C 1
ATOM 1343 O O . LEU A 1 170 ? -5.305 -2.679 27.262 1.00 92.38 170 LEU A O 1
ATOM 1347 N N . ALA A 1 171 ? -3.142 -2.480 27.831 1.00 91.88 171 ALA A N 1
ATOM 1348 C CA . ALA A 1 171 ? -3.397 -2.148 29.233 1.00 91.88 171 ALA A CA 1
ATOM 1349 C C . ALA A 1 171 ? -4.235 -0.868 29.408 1.00 91.88 171 ALA A C 1
ATOM 1351 O O . ALA A 1 171 ? -5.020 -0.777 30.351 1.00 91.88 171 ALA A O 1
ATOM 1352 N N . LYS A 1 172 ? -4.112 0.092 28.483 1.00 92.81 172 LYS A N 1
ATOM 1353 C CA . LYS A 1 172 ? -4.842 1.367 28.513 1.00 92.81 172 LYS A CA 1
ATOM 1354 C C . LYS A 1 172 ? -6.315 1.235 28.095 1.00 92.81 172 LYS A C 1
ATOM 1356 O O . LYS A 1 172 ? -7.137 2.049 28.504 1.00 92.81 172 LYS A O 1
ATOM 1361 N N . ILE A 1 173 ? -6.683 0.194 27.336 1.00 89.25 173 ILE A N 1
ATOM 1362 C CA . ILE A 1 173 ? -8.050 0.020 26.797 1.00 89.25 173 ILE A CA 1
ATOM 1363 C C . ILE A 1 173 ? -9.104 -0.135 27.905 1.00 89.25 173 ILE A C 1
ATOM 1365 O O . ILE A 1 173 ? -10.227 0.334 27.748 1.00 89.25 173 ILE A O 1
ATOM 1369 N N . GLY A 1 174 ? -8.757 -0.787 29.020 1.00 86.94 174 GLY A N 1
ATOM 1370 C CA . GLY A 1 174 ? -9.662 -0.995 30.159 1.00 86.94 174 GLY A CA 1
ATOM 1371 C C . GLY A 1 174 ? -9.640 0.119 31.212 1.00 86.94 174 GLY A C 1
ATOM 1372 O O . GLY A 1 174 ? -10.235 -0.058 32.276 1.00 86.94 174 GLY A O 1
ATOM 1373 N N . GLY A 1 175 ? -8.908 1.206 30.957 1.00 90.88 175 GLY A N 1
ATOM 1374 C CA . GLY A 1 175 ? -8.700 2.304 31.896 1.00 90.88 175 GLY A CA 1
ATOM 1375 C C . GLY A 1 175 ? -9.789 3.379 31.848 1.00 90.88 175 GLY A C 1
ATOM 1376 O O . GLY A 1 175 ? -10.960 3.137 31.560 1.00 90.88 175 GLY A O 1
ATOM 1377 N N . THR A 1 176 ? -9.388 4.602 32.167 1.00 94.81 176 THR A N 1
ATOM 1378 C CA . THR A 1 176 ? -10.195 5.817 32.044 1.00 94.81 176 THR A CA 1
ATOM 1379 C C . THR A 1 176 ? -10.472 6.175 30.581 1.00 94.81 176 THR A C 1
ATOM 1381 O O . THR A 1 176 ? -9.796 5.712 29.665 1.00 94.81 176 THR A O 1
ATOM 1384 N N . GLN A 1 177 ? -11.429 7.080 30.349 1.00 90.88 177 GLN A N 1
ATOM 1385 C CA . GLN A 1 177 ? -11.716 7.607 29.008 1.00 90.88 177 GLN A CA 1
ATOM 1386 C C . GLN A 1 177 ? -10.466 8.197 28.330 1.00 90.88 177 GLN A C 1
ATOM 1388 O O . GLN A 1 177 ? -10.246 7.972 27.145 1.00 90.88 177 GLN A O 1
ATOM 1393 N N . SER A 1 178 ? -9.629 8.910 29.091 1.00 93.31 178 SER A N 1
ATOM 1394 C CA . SER A 1 178 ? -8.388 9.500 28.579 1.00 93.31 178 SER A CA 1
ATOM 1395 C C . SER A 1 178 ? -7.374 8.429 28.171 1.00 93.31 178 SER A C 1
ATOM 1397 O O . SER A 1 178 ? -6.735 8.564 27.132 1.00 93.31 178 SER A O 1
ATOM 1399 N N . GLU A 1 179 ? -7.232 7.363 28.963 1.00 93.25 179 GLU A N 1
ATOM 1400 C CA . GLU A 1 179 ? -6.334 6.245 28.642 1.00 93.25 179 GLU A CA 1
ATOM 1401 C C . GLU A 1 179 ? -6.828 5.473 27.415 1.00 93.25 179 GLU A C 1
ATOM 1403 O O . GLU A 1 179 ? -6.032 5.122 26.549 1.00 93.25 179 GLU A O 1
ATOM 1408 N N . TYR A 1 180 ? -8.141 5.270 27.284 1.00 90.19 180 TYR A N 1
ATOM 1409 C CA . TYR A 1 180 ? -8.727 4.655 26.094 1.00 90.19 180 TYR A CA 1
ATOM 1410 C C . TYR A 1 180 ? -8.472 5.486 24.824 1.00 90.19 180 TYR A C 1
ATOM 1412 O O . TYR A 1 180 ? -8.105 4.940 23.781 1.00 90.19 180 TYR A O 1
ATOM 1420 N N . GLU A 1 181 ? -8.632 6.810 24.900 1.00 89.69 181 GLU A N 1
ATOM 1421 C CA . GLU A 1 181 ? -8.345 7.721 23.785 1.00 89.69 181 GLU A CA 1
ATOM 1422 C C . GLU A 1 181 ? -6.865 7.704 23.388 1.00 89.69 181 GLU A C 1
ATOM 1424 O O . GLU A 1 181 ? -6.552 7.682 22.194 1.00 89.69 181 GLU A O 1
ATOM 1429 N N . GLU A 1 182 ? -5.966 7.655 24.372 1.00 91.31 182 GLU A N 1
ATOM 1430 C CA . GLU A 1 182 ? -4.526 7.507 24.160 1.00 91.31 182 GLU A CA 1
ATOM 1431 C C . GLU A 1 182 ? -4.193 6.164 23.495 1.00 91.31 182 GLU A C 1
ATOM 1433 O O . GLU A 1 182 ? -3.514 6.145 22.470 1.00 91.31 182 GLU A O 1
ATOM 1438 N N . ALA A 1 183 ? -4.745 5.055 24.000 1.00 91.56 183 ALA A N 1
ATOM 1439 C CA . ALA A 1 183 ? -4.565 3.719 23.428 1.00 91.56 183 ALA A CA 1
ATOM 1440 C C . ALA A 1 183 ? -4.990 3.671 21.956 1.00 91.56 183 ALA A C 1
ATOM 1442 O O . ALA A 1 183 ? -4.300 3.111 21.104 1.00 91.56 183 ALA A O 1
ATOM 1443 N N . ARG A 1 184 ? -6.135 4.289 21.647 1.00 88.81 184 ARG A N 1
ATOM 1444 C CA . ARG A 1 184 ? -6.659 4.389 20.285 1.00 88.81 184 ARG A CA 1
ATOM 1445 C C . ARG A 1 184 ? -5.722 5.195 19.383 1.00 88.81 184 ARG A C 1
ATOM 1447 O O . ARG A 1 184 ? -5.435 4.756 18.272 1.00 88.81 184 ARG A O 1
ATOM 1454 N N . SER A 1 185 ? -5.244 6.346 19.859 1.00 89.19 185 SER A N 1
ATOM 1455 C CA . SER A 1 185 ? -4.288 7.188 19.130 1.00 89.19 185 SER A CA 1
ATOM 1456 C C . SER A 1 185 ? -2.993 6.429 18.817 1.00 89.19 185 SER A C 1
ATOM 1458 O O . SER A 1 185 ? -2.550 6.405 17.669 1.00 89.19 185 SER A O 1
ATOM 1460 N N . GLU A 1 186 ? -2.432 5.728 19.806 1.00 92.19 186 GLU A N 1
ATOM 1461 C CA . GLU A 1 186 ? -1.227 4.905 19.642 1.00 92.19 186 GLU A CA 1
ATOM 1462 C C . GLU A 1 186 ? -1.448 3.760 18.646 1.00 92.19 186 GLU A C 1
ATOM 1464 O O . GLU A 1 186 ? -0.644 3.565 17.737 1.00 92.19 186 GLU A O 1
ATOM 1469 N N . MET A 1 187 ? -2.577 3.053 18.741 1.00 91.31 187 MET A N 1
ATOM 1470 C CA . MET A 1 187 ? -2.920 1.956 17.832 1.00 91.31 187 MET A CA 1
ATOM 1471 C C . MET A 1 187 ? -3.022 2.411 16.363 1.00 91.31 187 MET A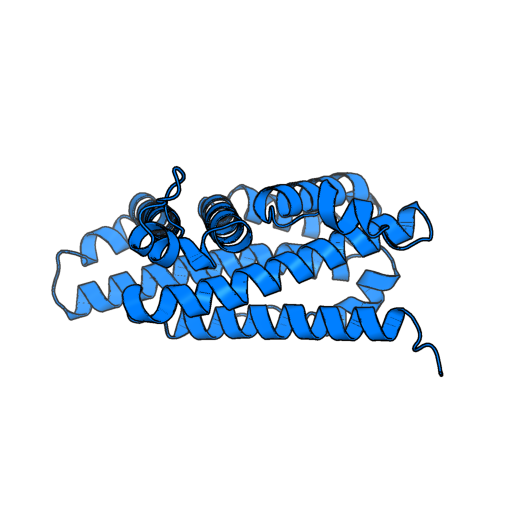 C 1
ATOM 1473 O O . MET A 1 187 ? -2.536 1.732 15.453 1.00 91.31 187 MET A O 1
ATOM 1477 N N . TYR A 1 188 ? -3.615 3.578 16.099 1.00 89.62 188 TYR A N 1
ATOM 1478 C CA . TYR A 1 188 ? -3.640 4.139 14.744 1.00 89.62 188 TYR A CA 1
ATOM 1479 C C . TYR A 1 188 ? -2.285 4.711 14.318 1.00 89.62 188 TYR A C 1
ATOM 1481 O O . TYR A 1 188 ? -1.944 4.633 13.135 1.00 89.62 188 TYR A O 1
ATOM 1489 N N . GLY A 1 189 ? -1.478 5.191 15.268 1.00 91.56 189 GLY A N 1
ATOM 1490 C CA . GLY A 1 189 ? -0.068 5.518 15.062 1.00 91.56 189 GLY A CA 1
ATOM 1491 C C . GLY A 1 189 ? 0.725 4.337 14.497 1.00 91.56 189 GLY A C 1
ATOM 1492 O O . GLY A 1 189 ? 1.380 4.487 13.467 1.00 91.56 189 GLY A O 1
ATOM 1493 N N . GLU A 1 190 ? 0.574 3.146 15.079 1.00 93.38 190 GLU A N 1
ATOM 1494 C CA . GLU A 1 190 ? 1.208 1.904 14.603 1.00 93.38 190 GLU A CA 1
ATOM 1495 C C . GLU A 1 190 ? 0.757 1.523 13.182 1.00 93.38 190 GLU A C 1
ATOM 1497 O O . GLU A 1 190 ? 1.567 1.171 12.320 1.00 93.38 190 GLU A O 1
ATOM 1502 N N . SER A 1 191 ? -0.542 1.660 12.890 1.00 92.69 191 SER A N 1
ATOM 1503 C CA . SER A 1 191 ? -1.077 1.431 11.537 1.00 92.69 191 SER A CA 1
ATOM 1504 C C . SER A 1 191 ? -0.477 2.405 10.517 1.00 92.69 191 SER A C 1
ATOM 1506 O O . SER A 1 191 ? -0.160 2.026 9.384 1.00 92.69 191 SER A O 1
ATOM 1508 N N . ARG A 1 192 ? -0.311 3.671 10.915 1.00 93.00 192 ARG A N 1
ATOM 1509 C CA . ARG A 1 192 ? 0.265 4.724 10.076 1.00 93.00 192 ARG A CA 1
ATOM 1510 C C . ARG A 1 192 ? 1.750 4.500 9.841 1.00 93.00 192 ARG A C 1
ATOM 1512 O O . ARG A 1 192 ? 2.214 4.710 8.720 1.00 93.00 192 ARG A O 1
ATOM 1519 N N . GLU A 1 193 ? 2.475 4.038 10.850 1.00 94.19 193 GLU A N 1
ATOM 1520 C CA . GLU A 1 193 ? 3.890 3.719 10.711 1.00 94.19 193 GLU A CA 1
ATOM 1521 C C . GLU A 1 193 ? 4.106 2.520 9.788 1.00 94.19 193 GLU A C 1
ATOM 1523 O O . GLU A 1 193 ? 4.870 2.621 8.832 1.00 94.19 193 GLU A O 1
ATOM 1528 N N . ALA A 1 194 ? 3.318 1.450 9.926 1.00 95.25 194 ALA A N 1
ATOM 1529 C CA . ALA A 1 194 ? 3.356 0.336 8.977 1.00 95.25 194 ALA A CA 1
ATOM 1530 C C . ALA A 1 194 ? 3.072 0.781 7.527 1.00 95.25 194 ALA A C 1
ATOM 1532 O O . ALA A 1 194 ? 3.751 0.354 6.588 1.00 95.25 194 ALA A O 1
ATOM 1533 N N . ALA A 1 195 ? 2.109 1.688 7.325 1.00 94.81 195 ALA A N 1
ATOM 1534 C CA . ALA A 1 195 ? 1.833 2.275 6.013 1.00 94.81 195 ALA A CA 1
ATOM 1535 C C . ALA A 1 195 ? 3.016 3.099 5.470 1.00 94.81 195 ALA A C 1
ATOM 1537 O O . ALA A 1 195 ? 3.258 3.131 4.259 1.00 94.81 195 ALA A O 1
ATOM 1538 N N . ARG A 1 196 ? 3.758 3.789 6.343 1.00 94.50 196 ARG A N 1
ATOM 1539 C CA . ARG A 1 196 ? 4.962 4.552 5.983 1.00 94.50 196 ARG A CA 1
ATOM 1540 C C . ARG A 1 196 ? 6.134 3.644 5.651 1.00 94.50 196 ARG A C 1
ATOM 1542 O O . ARG A 1 196 ? 6.714 3.861 4.590 1.00 94.50 196 ARG A O 1
ATOM 1549 N N . THR A 1 197 ? 6.426 2.628 6.463 1.00 96.81 197 THR A N 1
ATOM 1550 C CA . THR A 1 197 ? 7.439 1.601 6.169 1.00 96.81 197 THR A CA 1
ATOM 1551 C C . THR A 1 197 ? 7.190 0.997 4.788 1.00 96.81 197 THR A C 1
ATOM 1553 O O . THR A 1 197 ? 8.070 1.031 3.925 1.00 96.81 197 THR A O 1
ATOM 1556 N N . TRP A 1 198 ? 5.950 0.566 4.521 1.00 97.81 198 TRP A N 1
ATOM 1557 C CA . TRP A 1 198 ? 5.557 0.038 3.215 1.00 97.81 198 TRP A CA 1
ATOM 1558 C C . TRP A 1 198 ? 5.804 1.049 2.081 1.00 97.81 198 TRP A C 1
ATOM 1560 O O . TRP A 1 198 ? 6.492 0.735 1.112 1.00 97.81 198 TRP A O 1
ATOM 1570 N N . ARG A 1 199 ? 5.322 2.297 2.198 1.00 96.88 199 ARG A N 1
ATOM 1571 C CA . ARG A 1 199 ? 5.557 3.336 1.169 1.00 96.88 199 ARG A CA 1
ATOM 1572 C C . ARG A 1 199 ? 7.041 3.658 0.977 1.00 96.88 199 ARG A C 1
ATOM 1574 O O . ARG A 1 199 ? 7.463 3.928 -0.150 1.00 96.88 199 ARG A O 1
ATOM 1581 N N . ASN A 1 200 ? 7.829 3.652 2.053 1.00 97.06 200 ASN A N 1
ATOM 1582 C CA . ASN A 1 200 ? 9.256 3.949 2.010 1.00 97.06 200 ASN A CA 1
ATOM 1583 C C . ASN A 1 200 ? 10.003 2.919 1.161 1.00 97.06 200 ASN A C 1
ATOM 1585 O O . ASN A 1 200 ? 10.814 3.330 0.333 1.00 97.06 200 ASN A O 1
ATOM 1589 N N . LEU A 1 201 ? 9.674 1.627 1.261 1.00 98.25 201 LEU A N 1
ATOM 1590 C CA . LEU A 1 201 ? 10.246 0.600 0.386 1.00 98.25 201 LEU A CA 1
ATOM 1591 C C . LEU A 1 201 ? 10.081 0.958 -1.100 1.00 98.25 201 LEU A C 1
ATOM 1593 O O . LEU A 1 201 ? 11.067 0.996 -1.837 1.00 98.25 201 LEU A O 1
ATOM 1597 N N . TYR A 1 202 ? 8.864 1.282 -1.540 1.00 98.19 202 TYR A N 1
ATOM 1598 C CA . TYR A 1 202 ? 8.597 1.625 -2.943 1.00 98.19 202 TYR A CA 1
ATOM 1599 C C . TYR A 1 202 ? 9.304 2.908 -3.372 1.00 98.19 202 TYR A C 1
ATOM 1601 O O . TYR A 1 202 ? 9.947 2.941 -4.423 1.00 98.19 202 TYR A O 1
ATOM 1609 N N . HIS A 1 203 ? 9.255 3.948 -2.538 1.00 97.56 203 HIS A N 1
ATOM 1610 C CA . HIS A 1 203 ? 9.985 5.186 -2.793 1.00 97.56 203 HIS A CA 1
ATOM 1611 C C . HIS A 1 203 ? 11.490 4.923 -2.960 1.00 97.56 203 HIS A C 1
ATOM 1613 O O . HIS A 1 203 ? 12.102 5.374 -3.932 1.00 97.56 203 HIS A O 1
ATOM 1619 N N . ARG A 1 204 ? 12.099 4.146 -2.055 1.00 97.75 204 ARG A N 1
ATOM 1620 C CA . ARG A 1 204 ? 13.523 3.800 -2.130 1.00 97.75 204 ARG A CA 1
ATOM 1621 C C . ARG A 1 204 ? 13.829 2.953 -3.357 1.00 97.75 204 ARG A C 1
ATOM 1623 O O . ARG A 1 204 ? 14.803 3.259 -4.038 1.00 97.75 204 ARG A O 1
ATOM 1630 N N . ALA A 1 205 ? 12.999 1.971 -3.699 1.00 98.12 205 ALA A N 1
ATOM 1631 C CA . ALA A 1 205 ? 13.194 1.139 -4.886 1.00 98.12 205 ALA A CA 1
ATOM 1632 C C . ALA A 1 205 ? 13.226 1.966 -6.184 1.00 98.12 205 ALA A C 1
ATOM 1634 O O . ALA A 1 205 ? 14.058 1.714 -7.063 1.00 98.12 205 ALA A O 1
ATOM 1635 N N . TRP A 1 206 ? 12.374 2.989 -6.295 1.00 98.12 206 TRP A N 1
ATOM 1636 C CA . TRP A 1 206 ? 12.386 3.911 -7.433 1.00 98.12 206 TRP A CA 1
ATOM 1637 C C . TRP A 1 206 ? 13.641 4.788 -7.423 1.00 98.12 206 TRP A C 1
ATOM 1639 O O . TRP A 1 206 ? 14.378 4.810 -8.409 1.00 98.12 206 TRP A O 1
ATOM 1649 N N . VAL A 1 207 ? 13.940 5.444 -6.297 1.00 97.44 207 VAL A N 1
ATOM 1650 C CA . VAL A 1 207 ? 15.107 6.337 -6.147 1.00 97.44 207 VAL A CA 1
ATOM 1651 C C . VAL A 1 207 ? 16.428 5.611 -6.414 1.00 97.44 207 VAL A C 1
ATOM 1653 O O . VAL A 1 207 ? 17.324 6.156 -7.059 1.00 97.44 207 VAL A O 1
ATOM 1656 N N . GLN A 1 208 ? 16.563 4.372 -5.941 1.00 97.75 208 GLN A N 1
ATOM 1657 C CA . GLN A 1 208 ? 17.784 3.590 -6.114 1.00 97.75 208 GLN A CA 1
ATOM 1658 C C . GLN A 1 208 ? 17.926 3.011 -7.527 1.00 97.75 208 GLN A C 1
ATOM 1660 O O . GLN A 1 208 ? 19.020 2.581 -7.885 1.00 97.75 208 GLN A O 1
ATOM 1665 N N . GLY A 1 209 ? 16.880 3.053 -8.359 1.00 97.06 209 GLY A N 1
ATOM 1666 C CA . GLY A 1 209 ? 16.926 2.600 -9.753 1.00 97.06 209 GLY A CA 1
ATOM 1667 C C . GLY A 1 209 ? 16.586 1.130 -9.978 1.00 97.06 209 GLY A C 1
ATOM 1668 O O . GLY A 1 209 ? 16.664 0.668 -11.113 1.00 97.06 209 GLY A O 1
ATOM 1669 N N . VAL A 1 210 ? 16.129 0.413 -8.948 1.00 97.38 210 VAL A N 1
ATOM 1670 C CA . VAL A 1 210 ? 15.676 -0.988 -9.066 1.00 97.38 210 VAL A CA 1
ATOM 1671 C C . VAL A 1 210 ? 14.548 -1.115 -10.096 1.00 97.38 210 VAL A C 1
ATOM 1673 O O . VAL A 1 210 ? 14.486 -2.072 -10.872 1.00 97.38 210 VAL A O 1
ATOM 1676 N N . CYS A 1 211 ? 13.693 -0.092 -10.154 1.00 97.56 211 CYS A N 1
ATOM 1677 C CA . CYS A 1 211 ? 12.547 -0.020 -11.059 1.00 97.56 211 CYS A CA 1
ATOM 1678 C C . CYS A 1 211 ? 12.898 0.438 -12.490 1.00 97.56 211 CYS A C 1
ATOM 1680 O O . CYS A 1 211 ? 12.003 0.594 -13.316 1.00 97.56 211 CYS A O 1
ATOM 1682 N N . GLY A 1 212 ? 14.182 0.658 -12.787 1.00 96.56 212 GLY A N 1
ATOM 1683 C CA . GLY A 1 212 ? 14.673 1.138 -14.078 1.00 96.56 212 GLY A CA 1
ATOM 1684 C C . GLY A 1 212 ? 14.878 2.662 -14.149 1.00 96.56 212 GLY A C 1
ATOM 1685 O O . GLY A 1 212 ? 14.420 3.406 -13.270 1.00 96.56 212 GLY A O 1
ATOM 1686 N N . PRO A 1 213 ? 15.572 3.158 -15.193 1.00 95.50 213 PRO A N 1
ATOM 1687 C CA . PRO A 1 213 ? 15.969 4.563 -15.303 1.00 95.50 213 PRO A CA 1
ATOM 1688 C C . PRO A 1 213 ? 14.787 5.533 -15.369 1.00 95.50 213 PRO A C 1
ATOM 1690 O O . PRO A 1 213 ? 14.841 6.598 -14.758 1.00 95.50 213 PRO A O 1
ATOM 1693 N N . THR A 1 214 ? 13.701 5.170 -16.061 1.00 94.25 214 THR A N 1
ATOM 1694 C CA . THR A 1 214 ? 12.507 6.027 -16.166 1.00 94.25 214 THR A CA 1
ATOM 1695 C C . THR A 1 214 ? 11.823 6.214 -14.814 1.00 94.25 214 THR A C 1
ATOM 1697 O O . THR A 1 214 ? 11.530 7.346 -14.437 1.00 94.25 214 THR A O 1
ATOM 1700 N N . ALA A 1 215 ? 11.623 5.136 -14.048 1.00 96.38 215 ALA A N 1
ATOM 1701 C CA . ALA A 1 215 ? 11.050 5.224 -12.704 1.00 96.38 215 ALA A CA 1
ATOM 1702 C C . ALA A 1 215 ? 11.940 6.055 -11.767 1.00 96.38 215 ALA A C 1
ATOM 1704 O O . ALA A 1 215 ? 11.439 6.894 -11.022 1.00 96.38 215 ALA A O 1
ATOM 1705 N N . LYS A 1 216 ? 13.267 5.885 -11.858 1.00 96.62 216 LYS A N 1
ATOM 1706 C CA . LYS A 1 216 ? 14.234 6.700 -11.112 1.00 96.62 216 LYS A CA 1
ATOM 1707 C C . LYS A 1 216 ? 14.147 8.179 -11.476 1.00 96.62 216 LYS A C 1
ATOM 1709 O O . LYS A 1 216 ? 14.147 9.025 -10.592 1.00 96.62 216 LYS A O 1
ATOM 1714 N N . GLN A 1 217 ? 14.036 8.502 -12.764 1.00 94.62 217 GLN A N 1
ATOM 1715 C CA . GLN A 1 217 ? 13.867 9.882 -13.212 1.00 94.62 217 GLN A CA 1
ATOM 1716 C C . GLN A 1 217 ? 12.556 10.487 -12.702 1.00 94.62 217 GLN A C 1
ATOM 1718 O O . GLN A 1 217 ? 12.532 11.667 -12.383 1.00 94.62 217 GLN A O 1
ATOM 1723 N N . MET A 1 218 ? 11.487 9.695 -12.608 1.00 94.50 218 MET A N 1
ATOM 1724 C CA . MET A 1 218 ? 10.174 10.134 -12.125 1.00 94.50 218 MET A CA 1
ATOM 1725 C C . MET A 1 218 ? 10.019 10.054 -10.600 1.00 94.50 218 MET A C 1
ATOM 1727 O O . MET A 1 218 ? 8.978 10.442 -10.078 1.00 94.50 218 MET A O 1
ATOM 1731 N N . SER A 1 219 ? 11.027 9.588 -9.853 1.00 94.06 219 SER A N 1
ATOM 1732 C CA . SER A 1 219 ? 10.886 9.343 -8.411 1.00 94.06 219 SER A CA 1
ATOM 1733 C C . SER A 1 219 ? 10.628 10.614 -7.598 1.00 94.06 219 SER A C 1
ATOM 1735 O O . SER A 1 219 ? 10.146 10.525 -6.474 1.00 94.06 219 SER A O 1
ATOM 1737 N N . TYR A 1 220 ? 10.934 11.797 -8.142 1.00 89.62 220 TYR A N 1
ATOM 1738 C CA . TYR A 1 220 ? 10.631 13.075 -7.492 1.00 89.62 220 TYR A CA 1
ATOM 1739 C C . TYR A 1 220 ? 9.115 13.309 -7.337 1.00 89.62 220 TYR A C 1
ATOM 1741 O O . TYR A 1 220 ? 8.707 13.965 -6.382 1.00 89.62 220 TYR A O 1
ATOM 1749 N N . GLU A 1 221 ? 8.288 12.729 -8.216 1.00 89.56 221 GLU A N 1
ATOM 1750 C CA . GLU A 1 221 ? 6.818 12.806 -8.154 1.00 89.56 221 GLU A CA 1
ATOM 1751 C C . GLU A 1 221 ? 6.237 11.992 -6.988 1.00 89.56 221 GLU A C 1
ATOM 1753 O O . GLU A 1 221 ? 5.107 12.233 -6.569 1.00 89.56 221 GLU A O 1
ATOM 1758 N N . LEU A 1 222 ? 6.998 11.032 -6.440 1.00 88.00 222 LEU A N 1
ATOM 1759 C CA . LEU A 1 222 ? 6.547 10.246 -5.290 1.00 88.00 222 LEU A CA 1
ATOM 1760 C C . LEU A 1 222 ? 6.446 11.092 -4.012 1.00 88.00 222 LEU A C 1
ATOM 1762 O O . LEU A 1 222 ? 5.712 10.735 -3.093 1.00 88.00 222 LEU A O 1
ATOM 1766 N N . GLY A 1 223 ? 7.187 12.205 -3.937 1.00 78.88 223 GLY A N 1
ATOM 1767 C CA . GLY A 1 223 ? 7.434 12.901 -2.678 1.00 78.88 223 GLY A CA 1
ATOM 1768 C C . GLY A 1 223 ? 8.198 12.019 -1.679 1.00 78.88 223 GLY A C 1
ATOM 1769 O O . GLY A 1 223 ? 8.329 10.806 -1.843 1.00 78.88 223 GLY A O 1
ATOM 1770 N N . ARG A 1 224 ? 8.739 12.619 -0.616 1.00 73.50 224 ARG A N 1
ATOM 1771 C CA . ARG A 1 224 ? 9.243 11.818 0.508 1.00 73.50 224 ARG A CA 1
ATOM 1772 C C . ARG A 1 224 ? 8.055 11.431 1.389 1.00 73.50 224 ARG A C 1
ATOM 1774 O O . ARG A 1 224 ? 7.261 12.323 1.692 1.00 73.50 224 ARG A O 1
ATOM 1781 N N . PRO A 1 225 ? 7.948 10.174 1.853 1.00 67.19 225 PRO A N 1
ATOM 1782 C CA . PRO A 1 225 ? 7.083 9.868 2.986 1.00 67.19 225 PRO A CA 1
ATOM 1783 C C . PRO A 1 225 ? 7.469 10.807 4.137 1.00 67.19 225 PRO A C 1
ATOM 1785 O O . PRO A 1 225 ? 8.652 10.912 4.468 1.00 67.19 225 PRO A O 1
ATOM 1788 N N . SER A 1 226 ? 6.512 11.567 4.667 1.00 56.28 226 SER A N 1
ATOM 1789 C CA . SER A 1 226 ? 6.756 12.554 5.722 1.00 56.28 226 SER A CA 1
ATOM 1790 C C . SER A 1 226 ? 7.388 11.865 6.935 1.00 56.28 226 SER A C 1
ATOM 1792 O O . SER A 1 226 ? 6.810 10.911 7.453 1.00 56.28 226 SER A O 1
ATOM 1794 N N . ALA A 1 227 ? 8.552 12.342 7.385 1.00 46.66 227 ALA A N 1
ATOM 1795 C CA . ALA A 1 227 ? 9.110 11.955 8.679 1.00 46.66 227 ALA A CA 1
ATOM 1796 C C . ALA A 1 227 ? 8.353 12.697 9.792 1.00 46.66 227 ALA A C 1
ATOM 1798 O O . ALA A 1 227 ? 7.996 13.864 9.604 1.00 46.66 227 ALA A O 1
ATOM 1799 N N . SER A 1 228 ? 8.080 12.007 10.902 1.00 39.66 228 SER A N 1
ATOM 1800 C CA . SER A 1 228 ? 7.609 12.612 12.155 1.00 39.66 228 SER A CA 1
ATOM 1801 C C . SER A 1 228 ? 8.665 13.529 12.757 1.00 39.66 228 SER A C 1
ATOM 1803 O O . SER A 1 228 ? 9.833 13.077 12.803 1.00 39.66 228 SER A O 1
#

Foldseek 3Di:
DPDDDPVVVLLVLLLLLLVLLVVLLVLLLVPDDCVPRVLSNLVSNLSSLLSLLLSLVQLLCCVVPVDGDDPCCCPPVSNSQSLNSLVVSLVLLVVLLVQFQHSVVLVVLSCLLVPLPLLNLVSVLSSQCRPPQNCQVVCVVVVRHDPDDHSVVSVVVSLVVLCVVCVVLVVLCPDDPVSVSVSSSVSSVSVSVSSLSSLQSSLSCQCRQSSHDSSNVSSVSNPRSDDD

Sequence (228 aa):
MNNAPKWSFQVREISAAMSLLNHADTVLGDFEFAARSLEPLLTVWSIGAEKLLKLTAGFIHTETHQTWPSKSEMVNDYGHDIARLDDRCRGLFRERLSLATSPGIIEDCLTETETNPLINGLMQTLTRYAKSGRFYNLDHLADSPQIEDSPADLWEVTQQKILAHNPAILAKIGGTQSEYEEARSEMYGESREAARTWRNLYHRAWVQGVCGPTAKQMSYELGRPSAS

=== Feature glossary ===
The record interleaves many kinds of information about one protein. Here is each kind framed as the question it answers.

Q: What are the backbone torsion angles?
A: φ (phi) and ψ (psi) are the two rotatable backbone dihedrals per residue: φ is the C(i-1)–N–Cα–C torsion, ψ is the N–Cα–C–N(i+1) torsion, both in degrees on (−180°, 180°]. α-helical residues cluster near (−60°, −45°); β-strand residues near (−120°, +130°). A Ramachandran plot is simply a scatter of (φ, ψ) for every residue.

Q: What is the amino-acid chain?
A: This is the polypeptide sequence — one letter per residue, N-terminus first. Length ranges from a few dozen residues for small domains to over a thousand for large multi-domain proteins.

Q: How mobile is each atom in the crystal?
A: For experimental (PDB) structures, the B-factor (temperature factor) quantifies the positional spread of each atom in the crystal — a combination of thermal vibration and static disorder — in units of Å². High B-factors mark flexible loops or poorly resolved regions; low B-factors mark the rigid, well-ordered core.

Q: Are the domains correctly placed relative to each other?
A: Predicted Aligned Error (PAE) is an AlphaFold confidence matrix: entry (i, j) is the expected error in the position of residue j, in ångströms, when the prediction is superimposed on the true structure at residue i. Low PAE within a block of residues means that block is internally rigid and well-predicted; high PAE between two blocks means their relative placement is uncertain even if each block individually is confident.

Q: How confident is the AlphaFold model at each residue?
A: pLDDT is the predicted lDDT-Cα score: AlphaFold's confidence that the local environment of each residue (all inter-atomic distances within 15 Å) is correctly placed. It is a per-residue number between 0 and 100, with higher meaning more reliable.

Q: What family and function is it annotated with?
A: Functional annotations link the protein to curated databases. InterPro entries identify conserved domains and families by matching the sequence against member-database signatures (Pfam, PROSITE, CDD, …). Gene Ontology (GO) terms describe molecular function, biological process, and cellular component in a controlled vocabulary. CATH places the structure in a hierarchical fold classification (Class/Architecture/Topology/Homologous-superfamily). The organism is the source species.

Q: How big and how compact is the whole molecule?
A: Three whole-structure scalars: the radius of gyration (RMS distance of Cα from centroid, in Å), the count of Cα–Cα contacts (pairs closer than 8 Å and separated by more than four residues in sequence — i.e. tertiary, not local, contacts), and the bounding-box dimensions. Together they distinguish compact globular folds from extended fibres or disordered chains.

Q: What known structures does this most resemble?
A: The Foldseek neighbor list gives the closest experimentally determined structures in the PDB, ranked by structural alignment. TM-score near 1 means near-identical fold; near 0.3 means only rough topology match. This is how one finds what a novel AlphaFold prediction most resembles in the solved-structure universe.

Q: Which residues are buried vs exposed?
A: SASA measures how much of the protein is reachable by solvent. It is computed by rolling a water-sized probe over the atomic surface and summing the exposed area (Å²). Per-residue SASA distinguishes core (buried, low SASA) from surface (exposed, high SASA) residues; total SASA is a whole-molecule size measure.

Q: Which residues are in helices, strands, or loops?
A: Eight-state secondary structure (DSSP): H is the canonical α-helix, G the tighter 3₁₀-helix, I the wider π-helix; E/B are β-structure, T and S are turns and bends, and '-' is everything else. DSSP derives these from the pattern of main-chain N–H···O=C hydrogen bonds, not from the sequence.

Q: Where is each backbone atom in 3D?
A: Structure coordinates are given as an mmCIF _atom_site loop: one row per atom with element, residue name, chain id, sequence number, and x/y/z position in Å. Only the four main-chain atoms per residue are included here; side chains are omitted to keep the record compact.

Q: What if only a Cα trace is available?
A: Three-state secondary structure (P-SEA) collapses the eight DSSP classes into helix (a), strand (b), and coil (c). P-SEA assigns these from Cα geometry alone — distances and angles — without requiring backbone oxygens, so it works on any Cα trace.

Q: What do the rendered images show?
A: The six renders are orthographic views along the three Cartesian axes in both directions. Representation (cartoon, sticks, or surface) and color scheme (sequence-rainbow or by-chain) vary across proteins so the training set covers all the common visualization conventions.

Q: What does the local fold look like, residue by residue?
A: Foldseek's 3Di representation compresses backbone geometry into a per-residue letter drawn from a learned twenty-state alphabet. It captures the tertiary interaction pattern around each residue — which residues are packed against it in space, regardless of where they are in sequence.

Q: What do the diagnostic plots show?
A: The contact map is a binary N×N matrix image: pixel (i, j) is dark where Cα_i and Cα_j are within 8 Å and |i−j|>4. Because the |i−j|>4 filter removes local helical contacts, off-diagonal stripes parallel to the main diagonal indicate parallel β-sheets; stripes perpendicular to it indicate antiparallel β-sheets. The Ramachandran plot scatters every residue's (φ, ψ) pair against the sterically allowed regions. The PAE heatmap renders the predicted-aligned-error matrix.